Protein AF-A0AAW2P5M9-F1 (afdb_monomer_lite)

pLDDT: mean 70.26, std 23.58, range [23.11, 97.31]

Radius of gyration: 18.47 Å; chains: 1; bounding box: 47×45×47 Å

Secondary structure (DSSP, 8-state):
--------PPPPTT-----------GGG-EETTEE----------HHHHHHHHHHHHHTTT--TTS---HHHHHHHHHHHTT---EE--TTTHHHHS-SSSS--HHHHHHHHHHHT-SEEE---SSSSS---HHHHHHHHHHHH-SEE---TTTT--S-EE-TTPPP-EEE--SS--GGGHHHHHHHH-PPP-----S--

Organism: Sesamum radiatum (NCBI:txid300843)

InterPro domains:
  IPR000685 Ribulose bisphosphate carboxylase, large subunit, C-terminal [PF00016] (76-189)
  IPR033966 RuBisCO [PTHR42704] (74-189)
  IPR036376 Ribulose bisphosphate carboxylase, large subunit, C-terminal domain superfamily [G3DSA:3.20.20.110] (69-193)
  IPR036376 Ribulose bisphosphate carboxylase, large subunit, C-terminal domain superfamily [SSF51649] (74-189)

Structure (mmCIF, N/CA/C/O backbone):
data_AF-A0AAW2P5M9-F1
#
_entry.id   AF-A0AAW2P5M9-F1
#
loop_
_atom_site.group_PDB
_atom_site.id
_atom_site.type_symbol
_atom_site.label_atom_id
_atom_site.label_alt_id
_atom_site.label_comp_id
_atom_site.label_asym_id
_atom_site.label_entity_id
_atom_site.label_seq_id
_atom_site.pdbx_PDB_ins_code
_atom_site.Cartn_x
_atom_site.Cartn_y
_atom_site.Cartn_z
_atom_site.occupancy
_atom_site.B_iso_or_equiv
_atom_site.auth_seq_id
_atom_site.auth_comp_id
_atom_site.auth_asym_id
_atom_site.auth_atom_id
_atom_site.pdbx_PDB_model_num
ATOM 1 N N . MET A 1 1 ? -18.407 17.739 14.870 1.00 23.11 1 MET A N 1
ATOM 2 C CA . MET A 1 1 ? -17.955 16.748 15.862 1.00 23.11 1 MET A CA 1
ATOM 3 C C . MET A 1 1 ? -16.567 16.329 15.442 1.00 23.11 1 MET A C 1
ATOM 5 O O . MET A 1 1 ? -16.408 15.763 14.368 1.00 23.11 1 MET A O 1
ATOM 9 N N . ASP A 1 2 ? -15.591 16.779 16.218 1.00 26.80 2 ASP A N 1
ATOM 10 C CA . ASP A 1 2 ? -14.166 16.735 15.919 1.00 26.80 2 ASP A CA 1
ATOM 11 C C . ASP A 1 2 ? -13.644 15.298 15.926 1.00 26.80 2 ASP A C 1
ATOM 13 O O . ASP A 1 2 ? -13.819 14.576 16.905 1.00 26.80 2 ASP A O 1
ATOM 17 N N . LEU A 1 3 ? -13.004 14.877 14.833 1.00 27.42 3 LEU A N 1
ATOM 18 C CA . LEU A 1 3 ? -12.177 13.673 14.823 1.00 27.42 3 LEU A CA 1
ATOM 19 C C . LEU A 1 3 ? -10.799 14.067 15.377 1.00 27.42 3 LEU A C 1
ATOM 21 O O . LEU A 1 3 ? -10.086 14.822 14.709 1.00 27.42 3 LEU A O 1
ATOM 25 N N . PRO A 1 4 ? -10.403 13.622 16.582 1.00 30.78 4 PRO A N 1
ATOM 26 C CA . PRO A 1 4 ? -9.099 13.969 17.124 1.00 30.78 4 PRO A CA 1
ATOM 27 C C . PRO A 1 4 ? -7.995 13.238 16.347 1.00 30.78 4 PRO A C 1
ATOM 29 O O . PRO A 1 4 ? -8.002 12.019 16.227 1.00 30.78 4 PRO A O 1
ATOM 32 N N . ALA A 1 5 ? -7.014 13.986 15.839 1.00 32.66 5 ALA A N 1
ATOM 33 C CA . ALA A 1 5 ? -5.748 13.465 15.326 1.00 32.66 5 ALA A CA 1
ATOM 34 C C . ALA A 1 5 ? -4.596 13.921 16.247 1.00 32.66 5 ALA A C 1
ATOM 36 O O . ALA A 1 5 ? -3.912 14.901 15.974 1.00 32.66 5 ALA A O 1
ATOM 37 N N . LEU A 1 6 ? -4.405 13.254 17.386 1.00 39.25 6 LEU A N 1
ATOM 38 C CA . LEU A 1 6 ? -3.292 13.479 18.303 1.00 39.25 6 LEU A CA 1
ATOM 39 C C . LEU A 1 6 ? -1.931 13.057 17.724 1.00 39.25 6 LEU A C 1
ATOM 41 O O . LEU A 1 6 ? -1.724 12.016 17.098 1.00 39.25 6 LEU A O 1
ATOM 45 N N . ILE A 1 7 ? -0.994 13.940 18.016 1.00 38.25 7 ILE A N 1
ATOM 46 C CA . ILE A 1 7 ? 0.358 14.077 17.523 1.00 38.25 7 ILE A CA 1
ATOM 47 C C . ILE A 1 7 ? 1.327 13.494 18.557 1.00 38.25 7 ILE A C 1
ATOM 49 O O . ILE A 1 7 ? 1.271 13.858 19.727 1.00 38.25 7 ILE A O 1
ATOM 53 N N . VAL A 1 8 ? 2.263 12.636 18.140 1.00 30.77 8 VAL A N 1
ATOM 54 C CA . VAL A 1 8 ? 3.302 12.109 19.041 1.00 30.77 8 VAL A CA 1
ATOM 55 C C . VAL A 1 8 ? 4.641 12.781 18.738 1.00 30.77 8 VAL A C 1
ATOM 57 O O . VAL A 1 8 ? 5.288 12.464 17.742 1.00 30.77 8 VAL A O 1
ATOM 60 N N . THR A 1 9 ? 5.070 13.697 19.609 1.00 27.89 9 THR A N 1
ATOM 61 C CA . THR A 1 9 ? 6.422 14.287 19.585 1.00 27.89 9 THR A CA 1
ATOM 62 C C . THR A 1 9 ? 7.393 13.457 20.439 1.00 27.89 9 THR A C 1
ATOM 64 O O . THR A 1 9 ? 6.977 12.726 21.338 1.00 27.89 9 THR A O 1
ATOM 67 N N . LYS A 1 10 ? 8.696 13.510 20.134 1.00 30.25 10 LYS A N 1
ATOM 68 C CA . LYS A 1 10 ? 9.760 12.868 20.923 1.00 30.25 10 LYS A CA 1
ATOM 69 C C . LYS A 1 10 ? 10.477 13.938 21.754 1.00 30.25 10 LYS A C 1
ATOM 71 O O . LYS A 1 10 ? 10.927 14.929 21.191 1.00 30.25 10 LYS A O 1
ATOM 76 N N . GLY A 1 11 ? 10.605 13.706 23.060 1.00 26.16 11 GLY A N 1
ATOM 77 C CA . GLY A 1 11 ? 11.671 14.293 23.875 1.00 26.16 11 GLY A CA 1
ATOM 78 C C . GLY A 1 11 ? 12.969 13.513 23.654 1.00 26.16 11 GLY A C 1
ATOM 79 O O . GLY A 1 11 ? 12.935 12.288 23.517 1.00 26.16 11 GLY A O 1
ATOM 80 N N . ASP A 1 12 ? 14.088 14.225 23.546 1.00 24.95 12 ASP A N 1
ATOM 81 C CA . ASP A 1 12 ? 15.406 13.682 23.215 1.00 24.95 12 ASP A CA 1
ATOM 82 C C . ASP A 1 12 ? 15.804 12.443 24.029 1.00 24.95 12 ASP A C 1
ATOM 84 O O . ASP A 1 12 ? 15.488 12.285 25.209 1.00 24.95 12 ASP A O 1
ATOM 88 N N . ALA A 1 13 ? 16.535 11.549 23.362 1.00 33.66 13 ALA A N 1
ATOM 89 C CA . ALA A 1 13 ? 17.014 10.280 23.896 1.00 33.66 13 ALA A CA 1
ATOM 90 C C . ALA A 1 13 ? 18.185 10.467 24.878 1.00 33.66 13 ALA A C 1
ATOM 92 O O . ALA A 1 13 ? 19.281 9.985 24.618 1.00 33.66 13 ALA A O 1
ATOM 93 N N . THR A 1 14 ? 17.963 11.160 25.995 1.00 28.77 14 THR A N 1
ATOM 94 C CA . THR A 1 14 ? 18.915 11.220 27.122 1.00 28.77 14 THR A CA 1
ATOM 95 C C . THR A 1 14 ? 18.267 11.368 28.500 1.00 28.77 14 THR A C 1
ATOM 97 O O . THR A 1 14 ? 18.995 11.417 29.488 1.00 28.77 14 THR A O 1
ATOM 100 N N . THR A 1 15 ? 16.937 11.380 28.639 1.00 26.94 15 THR A N 1
ATOM 101 C CA . THR A 1 15 ? 16.310 11.468 29.970 1.00 26.94 15 THR A CA 1
ATOM 102 C C . THR A 1 15 ? 15.269 10.377 30.194 1.00 26.94 15 THR A C 1
ATOM 104 O O . THR A 1 15 ? 14.356 10.157 29.404 1.00 26.94 15 THR A O 1
ATOM 107 N N . SER A 1 16 ? 15.436 9.661 31.302 1.00 29.66 16 SER A N 1
ATOM 108 C CA . SER A 1 16 ? 14.492 8.708 31.877 1.00 29.66 16 SER A CA 1
ATOM 109 C C . SER A 1 16 ? 13.258 9.443 32.418 1.00 29.66 16 SER A C 1
ATOM 111 O O . SER A 1 16 ? 13.109 9.585 33.630 1.00 29.66 16 SER A O 1
ATOM 113 N N . SER A 1 17 ? 12.404 9.960 31.533 1.00 26.36 17 SER A N 1
ATOM 114 C CA . SER A 1 17 ? 11.179 10.668 31.918 1.00 26.36 17 SER A CA 1
ATOM 115 C C . SER A 1 17 ? 9.955 10.081 31.203 1.00 26.36 17 SER A C 1
ATOM 117 O O . SER A 1 17 ? 10.017 9.860 29.989 1.00 26.36 17 SER A O 1
ATOM 119 N N . PRO A 1 18 ? 8.853 9.803 31.925 1.00 33.62 18 PRO A N 1
ATOM 120 C CA . PRO A 1 18 ? 7.626 9.285 31.337 1.00 33.62 18 PRO A CA 1
ATOM 121 C C . PRO A 1 18 ? 6.973 10.356 30.454 1.00 33.62 18 PRO A C 1
ATOM 123 O O . PRO A 1 18 ? 7.008 11.537 30.784 1.00 33.62 18 PRO A O 1
ATOM 126 N N . PHE A 1 19 ? 6.419 9.910 29.322 1.00 36.47 19 PHE A N 1
ATOM 127 C CA . PHE A 1 19 ? 5.390 10.562 28.501 1.00 36.47 19 PHE A CA 1
ATOM 128 C C . PHE A 1 19 ? 5.116 12.040 28.832 1.00 36.47 19 PHE A C 1
ATOM 130 O O . PHE A 1 19 ? 4.219 12.361 29.605 1.00 36.47 19 PHE A O 1
ATOM 137 N N . LEU A 1 20 ? 5.872 12.951 28.215 1.00 30.81 20 LEU A N 1
ATOM 138 C CA . LEU A 1 20 ? 5.490 14.360 28.161 1.00 30.81 20 LEU A CA 1
ATOM 139 C C . LEU A 1 20 ? 4.520 14.542 26.990 1.00 30.81 20 LEU A C 1
ATOM 141 O O . LEU A 1 20 ? 4.923 14.727 25.841 1.00 30.81 20 LEU A O 1
ATOM 145 N N . GLU A 1 21 ? 3.230 14.441 27.299 1.00 38.41 21 GLU A N 1
ATOM 146 C CA . GLU A 1 21 ? 2.149 14.958 26.467 1.00 38.41 21 GLU A CA 1
ATOM 147 C C . GLU A 1 21 ? 2.335 16.473 26.330 1.00 38.41 21 GLU A C 1
ATOM 149 O O . GLU A 1 21 ? 2.131 17.239 27.268 1.00 38.41 21 GLU A O 1
ATOM 154 N N . LYS A 1 22 ? 2.760 16.930 25.152 1.00 33.34 22 LYS A N 1
ATOM 155 C CA . LYS A 1 22 ? 2.410 18.280 24.713 1.00 33.34 22 LYS A CA 1
ATOM 156 C C . LYS A 1 22 ? 1.102 18.146 23.951 1.00 33.34 22 LYS A C 1
ATOM 158 O O . LYS A 1 22 ? 1.110 17.653 22.824 1.00 33.34 22 LYS A O 1
ATOM 163 N N . GLU A 1 23 ? 0.003 18.565 24.573 1.00 34.19 23 GLU A N 1
ATOM 164 C CA . GLU A 1 23 ? -1.256 18.817 23.876 1.00 34.19 23 GLU A CA 1
ATOM 165 C C . GLU A 1 23 ? -0.983 19.831 22.762 1.00 34.19 23 GLU A C 1
ATOM 167 O O . GLU A 1 23 ? -0.731 21.011 23.006 1.00 34.19 23 GLU A O 1
ATOM 172 N N . ILE A 1 24 ? -0.967 19.363 21.518 1.00 39.97 24 ILE A N 1
ATOM 173 C CA . ILE A 1 24 ? -1.075 20.255 2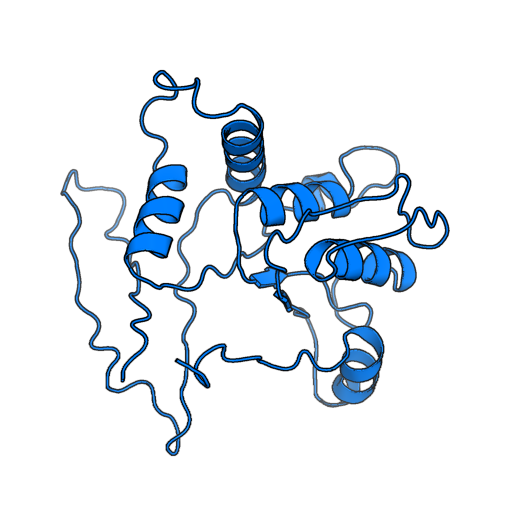0.371 1.00 39.97 24 ILE A CA 1
ATOM 174 C C . ILE A 1 24 ? -2.567 20.417 20.136 1.00 39.97 24 ILE A C 1
ATOM 176 O O . ILE A 1 24 ? -3.265 19.441 19.863 1.00 39.97 24 ILE A O 1
ATOM 180 N N . ASN A 1 25 ? -3.056 21.644 20.299 1.00 36.47 25 ASN A N 1
ATOM 181 C CA . ASN A 1 25 ? -4.459 21.956 20.103 1.00 36.47 25 ASN A CA 1
ATOM 182 C C . ASN A 1 25 ? -4.797 21.853 18.604 1.00 36.47 25 ASN A C 1
ATOM 184 O O . ASN A 1 25 ? -4.440 22.709 17.802 1.00 36.47 25 ASN A O 1
ATOM 188 N N . ILE A 1 26 ? -5.442 20.750 18.231 1.00 45.25 26 ILE A N 1
ATOM 189 C CA . ILE A 1 26 ? -5.786 20.363 16.851 1.00 45.25 26 ILE A CA 1
ATOM 190 C C . ILE A 1 26 ? -7.006 21.120 16.305 1.00 45.25 26 ILE A C 1
ATOM 192 O O . ILE A 1 26 ? -7.288 21.036 15.110 1.00 45.25 26 ILE A O 1
ATOM 196 N N . SER A 1 27 ? -7.715 21.872 17.157 1.00 38.84 27 SER A N 1
ATOM 197 C CA . SER A 1 27 ? -8.923 22.626 16.783 1.00 38.84 27 SER A CA 1
ATOM 198 C C . SER A 1 27 ? -8.672 23.745 15.757 1.00 38.84 27 SER A C 1
ATOM 200 O O . SER A 1 27 ? -9.621 24.281 15.191 1.00 38.84 27 SER A O 1
ATOM 202 N N . GLU A 1 28 ? -7.409 24.046 15.443 1.00 45.19 28 GLU A N 1
ATOM 203 C CA . GLU A 1 28 ? -7.002 25.096 14.500 1.00 45.19 28 GLU A CA 1
ATOM 204 C C . GLU A 1 28 ? -6.429 24.565 13.172 1.00 45.19 28 GLU A C 1
ATOM 206 O O . GLU A 1 28 ? -5.942 25.341 12.351 1.00 45.19 28 GLU A O 1
ATOM 211 N N . MET A 1 29 ? -6.488 23.255 12.897 1.00 50.72 29 MET A N 1
ATOM 212 C CA . MET A 1 29 ? -5.960 22.691 11.643 1.00 50.72 29 MET A CA 1
ATOM 213 C C . MET A 1 29 ? -6.939 22.812 10.465 1.00 50.72 29 MET A C 1
ATOM 215 O O . MET A 1 29 ? -7.236 21.839 9.772 1.00 50.72 29 MET A O 1
ATOM 219 N N . TYR A 1 30 ? -7.419 24.027 10.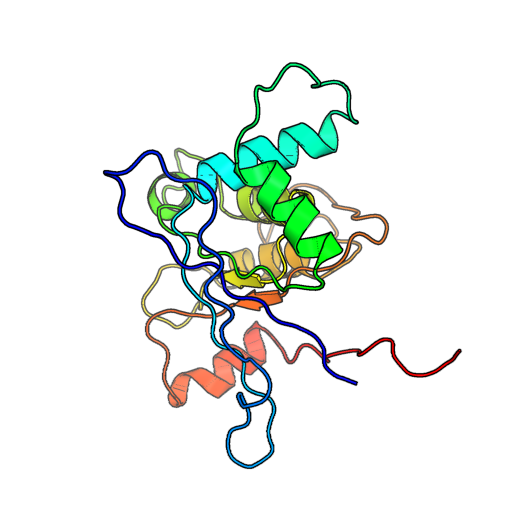213 1.00 52.03 30 TYR A N 1
ATOM 220 C CA . TYR A 1 30 ? -8.188 24.373 9.022 1.00 52.03 30 TYR A CA 1
ATOM 221 C C . TYR A 1 30 ? -7.399 25.370 8.173 1.00 52.03 30 TYR A C 1
ATOM 223 O O . TYR A 1 30 ? -6.969 26.411 8.663 1.00 52.03 30 TYR A O 1
ATOM 231 N N . LEU A 1 31 ? -7.235 25.074 6.884 1.00 52.28 31 LEU A N 1
ATOM 232 C CA . LEU A 1 31 ? -6.725 26.026 5.896 1.00 52.28 31 LEU A CA 1
ATOM 233 C C . LEU A 1 31 ? -7.897 26.403 4.990 1.00 52.28 31 LEU A C 1
ATOM 235 O O . LEU A 1 31 ? -8.481 25.527 4.354 1.00 52.28 31 LEU A O 1
ATOM 239 N N . ASP A 1 32 ? -8.282 27.678 4.965 1.00 67.31 32 ASP A N 1
ATOM 240 C CA . ASP A 1 32 ? -9.433 28.178 4.196 1.00 67.31 32 ASP A CA 1
ATOM 241 C C . ASP A 1 32 ? -10.723 27.361 4.416 1.00 67.31 32 ASP A C 1
ATOM 243 O O . ASP A 1 32 ? -11.404 26.961 3.472 1.00 67.31 32 ASP A O 1
ATOM 247 N N . SER A 1 33 ? -11.064 27.085 5.682 1.00 70.69 33 SER A N 1
ATOM 248 C CA . SER A 1 33 ? -12.229 26.269 6.085 1.00 70.69 33 SER A CA 1
ATOM 249 C C . SER A 1 33 ? -12.192 24.802 5.632 1.00 70.69 33 SER A C 1
ATOM 251 O O . SER A 1 33 ? -13.190 24.094 5.759 1.00 70.69 33 SER A O 1
ATOM 253 N N . LYS A 1 34 ? -11.051 24.311 5.129 1.00 61.16 34 LYS A N 1
ATOM 254 C CA . LYS A 1 34 ? -10.859 22.901 4.771 1.00 61.16 34 LYS A CA 1
ATOM 255 C C . LYS A 1 34 ? -10.077 22.172 5.860 1.00 61.16 34 LYS A C 1
ATOM 257 O O . LYS A 1 34 ? -9.061 22.705 6.316 1.00 61.16 34 LYS A O 1
ATOM 262 N N . PRO A 1 35 ? -10.501 20.956 6.247 1.00 66.50 35 PRO A N 1
ATOM 263 C CA . PRO A 1 35 ? -9.769 20.168 7.225 1.00 66.50 35 PRO A CA 1
ATOM 264 C C . PRO A 1 35 ? -8.368 19.861 6.694 1.00 66.50 35 PRO A C 1
ATOM 266 O O . PRO A 1 35 ? -8.203 19.412 5.558 1.00 66.50 35 PRO A O 1
ATOM 269 N N . CYS A 1 36 ? -7.356 20.115 7.516 1.00 58.91 36 CYS A N 1
ATOM 270 C CA . CYS A 1 36 ? -5.963 19.818 7.221 1.00 58.91 36 CYS A CA 1
ATOM 271 C C . CYS A 1 36 ? -5.423 18.803 8.224 1.00 58.91 36 CYS A C 1
ATOM 273 O O . CYS A 1 36 ? -5.782 18.804 9.396 1.00 58.91 36 CYS A O 1
ATOM 275 N N . VAL A 1 37 ? -4.520 17.942 7.760 1.00 64.75 37 VAL A N 1
ATOM 276 C CA . VAL A 1 37 ? -3.864 16.932 8.594 1.00 64.75 37 VAL A CA 1
ATOM 277 C C . VAL A 1 37 ? -2.360 17.043 8.387 1.00 64.75 37 VAL A C 1
ATOM 279 O O . VAL A 1 37 ? -1.887 17.094 7.252 1.00 64.75 37 VAL A O 1
ATOM 282 N N . LEU A 1 38 ? -1.601 17.065 9.482 1.00 61.84 38 LEU A N 1
ATOM 283 C CA . LEU A 1 38 ? -0.141 17.009 9.468 1.00 61.84 38 LEU A CA 1
ATOM 284 C C . LEU A 1 38 ? 0.302 15.643 9.989 1.00 61.84 38 LEU A C 1
ATOM 286 O O . LEU A 1 38 ? 0.040 15.290 11.137 1.00 61.84 38 LEU A O 1
ATOM 290 N N . TYR A 1 39 ? 1.023 14.887 9.162 1.00 60.66 39 TYR A N 1
ATOM 291 C CA . TYR A 1 39 ? 1.664 13.655 9.616 1.00 60.66 39 TYR A CA 1
ATOM 292 C C . TYR A 1 39 ? 2.925 13.992 10.408 1.00 60.66 39 TYR A C 1
ATOM 294 O O . TYR A 1 39 ? 3.936 14.402 9.838 1.00 60.66 39 TYR A O 1
ATOM 302 N N . VAL A 1 40 ? 2.878 13.799 11.724 1.00 54.88 40 VAL A N 1
ATOM 303 C CA . VAL A 1 40 ? 4.050 13.988 12.583 1.00 54.88 40 VAL A CA 1
ATOM 304 C C . VAL A 1 40 ? 4.880 12.711 12.612 1.00 54.88 40 VAL A C 1
ATOM 306 O O . VAL A 1 40 ? 4.391 11.619 12.902 1.00 54.88 40 VAL A O 1
ATOM 309 N N . TRP A 1 41 ? 6.154 12.844 12.249 1.00 49.75 41 TRP A N 1
ATOM 310 C CA . TRP A 1 41 ? 7.037 11.710 12.024 1.00 49.75 41 TRP A CA 1
ATOM 311 C C . TRP A 1 41 ? 7.593 11.158 13.339 1.00 49.75 41 TRP A C 1
ATOM 313 O O . TRP A 1 41 ? 8.385 11.812 14.016 1.00 49.75 41 TRP A O 1
ATOM 323 N N . LYS A 1 42 ? 7.233 9.913 13.669 1.00 51.59 42 LYS A N 1
ATOM 324 C CA . LYS A 1 42 ? 7.893 9.123 14.716 1.00 51.59 42 LYS A CA 1
ATOM 325 C C . LYS A 1 42 ? 8.710 8.011 14.061 1.00 51.59 42 LYS A C 1
ATOM 327 O O . LYS A 1 42 ? 8.157 7.147 13.382 1.00 51.59 42 LYS A O 1
ATOM 332 N N . ILE A 1 43 ? 10.030 8.033 14.254 1.00 47.50 43 ILE A N 1
ATOM 333 C CA . ILE A 1 43 ? 10.926 6.978 13.764 1.00 47.50 43 ILE A CA 1
ATOM 334 C C . ILE A 1 43 ? 10.687 5.725 14.608 1.00 47.50 43 ILE A C 1
ATOM 336 O O . ILE A 1 43 ? 11.151 5.621 15.740 1.00 47.50 43 ILE A O 1
ATOM 340 N N . CYS A 1 44 ? 9.949 4.777 14.048 1.00 49.69 44 CYS A N 1
ATOM 341 C CA . CYS A 1 44 ? 10.012 3.376 14.434 1.00 49.69 44 CYS A CA 1
ATOM 342 C C . CYS A 1 44 ? 10.685 2.638 13.273 1.00 49.69 44 CYS A C 1
ATOM 344 O O . CYS A 1 44 ? 10.499 3.041 12.122 1.00 49.69 44 CYS A O 1
ATOM 346 N N . GLU A 1 45 ? 11.471 1.594 13.538 1.00 53.75 45 GLU A N 1
ATOM 347 C CA . GLU A 1 45 ? 12.001 0.733 12.477 1.00 53.75 45 GLU A CA 1
ATOM 348 C C . GLU A 1 45 ? 10.834 0.068 11.741 1.00 53.75 45 GLU A C 1
ATOM 350 O O . GLU A 1 45 ? 10.350 -0.996 12.128 1.00 53.75 45 GLU A O 1
ATOM 355 N N . SER A 1 46 ? 10.326 0.732 10.702 1.00 55.62 46 SER A N 1
ATOM 356 C CA . SER A 1 46 ? 9.016 0.435 10.123 1.00 55.62 46 SER A CA 1
ATOM 357 C C . SER A 1 46 ? 8.941 -0.980 9.560 1.00 55.62 46 SER A C 1
ATOM 359 O O . SER A 1 46 ? 7.882 -1.594 9.580 1.00 55.62 46 SER A O 1
ATOM 361 N N . LEU A 1 47 ? 10.069 -1.549 9.145 1.00 56.12 47 LEU A N 1
ATOM 362 C CA . LEU A 1 47 ? 10.146 -2.893 8.585 1.00 56.12 47 LEU A CA 1
ATOM 363 C C . LEU A 1 47 ? 10.116 -3.999 9.649 1.00 56.12 47 LEU A C 1
ATOM 365 O O . LEU A 1 47 ? 9.361 -4.964 9.518 1.00 56.12 47 LEU A O 1
ATOM 369 N N . LEU A 1 48 ? 10.884 -3.832 10.731 1.00 57.94 48 LEU A N 1
ATOM 370 C CA . LEU A 1 48 ? 10.854 -4.744 11.874 1.00 57.94 48 LEU A CA 1
ATOM 371 C C . LEU A 1 48 ? 9.487 -4.691 12.563 1.00 57.94 48 LEU A C 1
ATOM 373 O O . LEU A 1 48 ? 8.933 -5.722 12.942 1.00 57.94 48 LEU A O 1
ATOM 377 N N . LEU A 1 49 ? 8.919 -3.489 12.640 1.00 59.97 49 LEU A N 1
ATOM 378 C CA . LEU A 1 49 ? 7.582 -3.233 13.137 1.00 59.97 49 LEU A CA 1
ATOM 379 C C . LEU A 1 49 ? 6.520 -4.029 12.365 1.00 59.97 49 LEU A C 1
ATOM 381 O O . LEU A 1 49 ? 5.796 -4.831 12.951 1.00 59.97 49 LEU A O 1
ATOM 385 N N . ILE A 1 50 ? 6.462 -3.858 11.043 1.00 61.62 50 ILE A N 1
ATOM 386 C CA . ILE A 1 50 ? 5.488 -4.531 10.171 1.00 61.62 50 ILE A CA 1
ATOM 387 C C . ILE A 1 50 ? 5.542 -6.060 10.341 1.00 61.62 50 ILE A C 1
ATOM 389 O O . ILE A 1 50 ? 4.505 -6.723 10.449 1.00 61.62 50 ILE A O 1
ATOM 393 N N . LEU A 1 51 ? 6.745 -6.636 10.411 1.00 59.84 51 LEU A N 1
ATOM 394 C CA . LEU A 1 51 ? 6.932 -8.084 10.533 1.00 59.84 51 LEU A CA 1
ATOM 395 C C . LEU A 1 51 ? 6.584 -8.621 11.927 1.00 59.84 51 LEU A C 1
ATOM 397 O O . LEU A 1 51 ? 5.945 -9.668 12.045 1.00 59.84 51 LEU A O 1
ATOM 401 N N . LYS A 1 52 ? 6.956 -7.909 12.994 1.00 58.81 52 LYS A N 1
ATOM 402 C CA . LYS A 1 52 ? 6.627 -8.328 14.363 1.00 58.81 52 LYS A CA 1
ATOM 403 C C . LYS A 1 52 ? 5.127 -8.239 14.641 1.00 58.81 52 LYS A C 1
ATOM 405 O O . LYS A 1 52 ? 4.558 -9.159 15.227 1.00 58.81 52 LYS A O 1
ATOM 410 N N . LEU A 1 53 ? 4.476 -7.177 14.170 1.00 58.97 53 LEU A N 1
ATOM 411 C CA . LEU A 1 53 ? 3.045 -6.950 14.373 1.00 58.97 53 LEU A CA 1
ATOM 412 C C . LEU A 1 53 ? 2.165 -7.916 13.586 1.00 58.97 53 LEU A C 1
ATOM 414 O O . LEU A 1 53 ? 1.198 -8.449 14.130 1.00 58.97 53 LEU A O 1
ATOM 418 N N . SER A 1 54 ? 2.507 -8.171 12.320 1.00 57.22 54 SER A N 1
ATOM 419 C CA . SER A 1 54 ? 1.791 -9.162 11.510 1.00 57.22 54 SER A CA 1
ATOM 420 C C . SER A 1 54 ? 1.870 -10.550 12.142 1.00 57.22 54 SER A C 1
ATOM 422 O O . SER A 1 54 ? 0.846 -11.218 12.277 1.00 57.22 54 SER A O 1
ATOM 424 N N . LYS A 1 55 ? 3.050 -10.950 12.634 1.00 56.47 55 LYS A N 1
ATOM 425 C CA . LYS A 1 55 ? 3.224 -12.206 13.372 1.00 56.47 55 LYS A CA 1
ATOM 426 C C . LYS A 1 55 ? 2.401 -12.239 14.664 1.00 56.47 55 LYS A C 1
ATOM 428 O O . LYS A 1 55 ? 1.743 -13.240 14.927 1.00 56.47 55 LYS A O 1
ATOM 433 N N . ALA A 1 56 ? 2.397 -11.163 15.452 1.00 55.09 56 ALA A N 1
ATOM 434 C CA . ALA A 1 56 ? 1.631 -11.097 16.699 1.00 55.09 56 ALA A CA 1
ATOM 435 C C . ALA A 1 56 ? 0.116 -11.239 16.468 1.00 55.09 56 ALA A C 1
ATOM 437 O O . ALA A 1 56 ? -0.550 -11.960 17.211 1.00 55.09 56 ALA A O 1
ATOM 438 N N . ARG A 1 57 ? -0.421 -10.608 15.414 1.00 60.97 57 ARG A N 1
ATOM 439 C CA . ARG A 1 57 ? -1.851 -10.681 15.079 1.00 60.97 57 ARG A CA 1
ATOM 440 C C . ARG A 1 57 ? -2.259 -12.048 14.524 1.00 60.97 57 ARG A C 1
ATOM 442 O O . ARG A 1 57 ? -3.308 -12.556 14.903 1.00 60.97 57 ARG A O 1
ATOM 449 N N . LEU A 1 58 ? -1.427 -12.662 13.678 1.00 58.06 58 LEU A N 1
ATOM 450 C CA . LEU A 1 58 ? -1.677 -1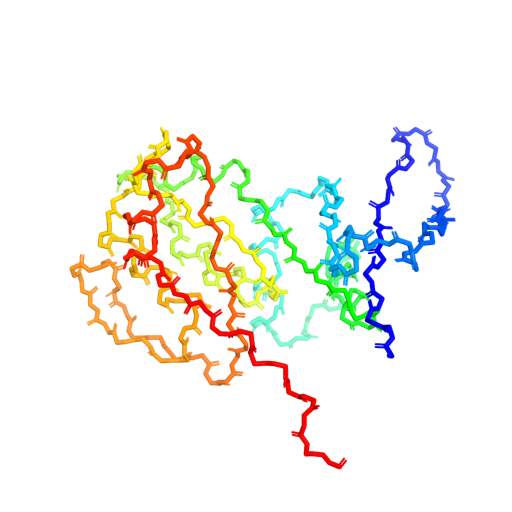4.003 13.127 1.00 58.06 58 LEU A CA 1
ATOM 451 C C . LEU A 1 58 ? -1.651 -15.101 14.200 1.00 58.06 58 LEU A C 1
ATOM 453 O O . LEU A 1 58 ? -2.381 -16.080 14.098 1.00 58.06 58 LEU A O 1
ATOM 457 N N . MET A 1 59 ? -0.831 -14.936 15.240 1.00 53.59 59 MET A N 1
ATOM 458 C CA . MET A 1 59 ? -0.646 -15.937 16.296 1.00 53.59 59 MET A CA 1
ATOM 459 C C . MET A 1 59 ? -1.714 -15.893 17.401 1.00 53.59 59 MET A C 1
ATOM 461 O O . MET A 1 59 ? -1.562 -16.599 18.397 1.00 53.59 59 MET A O 1
ATOM 465 N N . GLY A 1 60 ? -2.772 -15.084 17.249 1.00 46.53 60 GLY A N 1
ATOM 466 C CA . GLY A 1 60 ? -3.951 -15.115 18.119 1.00 46.53 60 GLY A CA 1
ATOM 467 C C . GLY A 1 60 ? -3.610 -15.071 19.611 1.00 46.53 60 GLY A C 1
ATOM 468 O O . GLY A 1 60 ? -3.741 -16.066 20.318 1.00 46.53 60 GLY A O 1
ATOM 469 N N . SER A 1 61 ? -3.154 -13.916 20.100 1.00 44.84 61 SER A N 1
ATOM 470 C CA . SER A 1 61 ? -3.169 -13.564 21.534 1.00 44.84 61 SER A CA 1
ATOM 471 C C . SER A 1 61 ? -2.350 -14.441 22.503 1.00 44.84 61 SER A C 1
ATOM 473 O O . SER A 1 61 ? -2.420 -14.226 23.714 1.00 44.84 61 SER A O 1
ATOM 475 N N . LYS A 1 62 ? -1.530 -15.393 22.034 1.00 40.72 62 LYS A N 1
ATOM 476 C CA . LYS A 1 62 ? -0.756 -16.301 22.910 1.00 40.72 62 LYS A CA 1
ATOM 477 C C . LYS A 1 62 ? 0.695 -15.876 23.174 1.00 40.72 62 LYS A C 1
ATOM 479 O O . LYS A 1 62 ? 1.531 -16.703 23.516 1.00 40.72 62 LYS A O 1
ATOM 484 N N . LEU A 1 63 ? 0.993 -14.583 23.053 1.00 41.47 63 LEU A N 1
ATOM 485 C CA . LEU A 1 63 ? 2.313 -13.998 23.317 1.00 41.47 63 LEU A CA 1
ATOM 486 C C . LEU A 1 63 ? 2.222 -12.962 24.448 1.00 41.47 63 LEU A C 1
ATOM 488 O O . LEU A 1 63 ? 2.515 -11.790 24.252 1.00 41.47 63 LEU A O 1
ATOM 492 N N . ARG A 1 64 ? 1.830 -13.398 25.655 1.00 39.31 64 ARG A N 1
ATOM 493 C CA . ARG A 1 64 ? 1.986 -12.583 26.882 1.00 39.31 64 ARG A CA 1
ATOM 494 C C . ARG A 1 64 ? 3.452 -12.440 27.324 1.00 39.31 64 ARG A C 1
ATOM 496 O O . ARG A 1 64 ? 3.725 -11.738 28.286 1.00 39.31 64 ARG A O 1
ATOM 503 N N . GLU A 1 65 ? 4.388 -13.076 26.619 1.00 39.72 65 GLU A N 1
ATOM 504 C CA . GLU A 1 65 ? 5.825 -13.047 26.924 1.00 39.72 65 GLU A CA 1
ATOM 505 C C . GLU A 1 65 ? 6.666 -12.235 25.929 1.00 39.72 65 GLU A C 1
ATOM 507 O O . GLU A 1 65 ? 7.881 -12.128 26.103 1.00 39.72 65 GLU A O 1
ATOM 512 N N . ILE A 1 66 ? 6.061 -11.599 24.913 1.00 41.72 66 ILE A N 1
ATOM 513 C CA . ILE A 1 66 ? 6.775 -10.529 24.206 1.00 41.72 66 ILE A CA 1
ATOM 514 C C . ILE A 1 66 ? 6.743 -9.330 25.141 1.00 41.72 66 ILE A C 1
ATOM 516 O O . ILE A 1 66 ? 5.745 -8.616 25.211 1.00 41.72 66 ILE A O 1
ATOM 520 N N . LYS A 1 67 ? 7.828 -9.159 25.903 1.00 35.88 67 LYS A N 1
ATOM 521 C CA . LYS A 1 67 ? 8.104 -7.957 26.691 1.00 35.88 67 LYS A CA 1
ATOM 522 C C . LYS A 1 67 ? 7.766 -6.731 25.846 1.00 35.88 67 LYS A C 1
ATOM 524 O O . LYS A 1 67 ? 8.502 -6.449 24.912 1.00 35.88 67 LYS A O 1
ATOM 529 N N . GLN A 1 68 ? 6.650 -6.075 26.173 1.00 40.97 68 GLN A N 1
ATOM 530 C CA . GLN A 1 68 ? 6.400 -4.641 26.031 1.00 40.97 68 GLN A CA 1
ATOM 531 C C . GLN A 1 68 ? 7.193 -3.977 24.886 1.00 40.97 68 GLN A C 1
ATOM 533 O O . GLN A 1 68 ? 7.980 -3.071 25.128 1.00 40.97 68 GLN A O 1
ATOM 538 N N . GLU A 1 69 ? 7.046 -4.428 23.637 1.00 49.03 69 GLU A N 1
ATOM 539 C CA . GLU A 1 69 ? 7.595 -3.658 22.524 1.00 49.03 69 GLU A CA 1
ATOM 540 C C . GLU A 1 69 ? 6.634 -2.491 22.295 1.00 49.03 69 GLU A C 1
ATOM 542 O O . GLU A 1 69 ? 5.430 -2.696 22.108 1.00 49.03 69 GLU A O 1
ATOM 547 N N . ASP A 1 70 ? 7.160 -1.264 22.353 1.00 57.31 70 ASP A N 1
ATOM 548 C CA . ASP A 1 70 ? 6.439 0.022 22.300 1.00 57.31 70 ASP A CA 1
ATOM 549 C C . ASP A 1 70 ? 5.414 0.131 21.163 1.00 57.31 70 ASP A C 1
ATOM 551 O O . ASP A 1 70 ? 4.531 0.982 21.149 1.00 57.31 70 ASP A O 1
ATOM 555 N N . SER A 1 71 ? 5.518 -0.742 20.178 1.00 55.12 71 SER A N 1
ATOM 556 C CA . SER A 1 71 ? 4.900 -0.597 18.886 1.00 55.12 71 SER A CA 1
ATOM 557 C C . SER A 1 71 ? 3.532 -1.274 18.735 1.00 55.12 71 SER A C 1
ATOM 559 O O . SER A 1 71 ? 2.655 -0.728 18.064 1.00 55.12 71 SER A O 1
ATOM 561 N N . LEU A 1 72 ? 3.289 -2.390 19.437 1.00 56.38 72 LEU A N 1
ATOM 562 C CA . LEU A 1 72 ? 1.938 -2.949 19.616 1.00 56.38 72 LEU A CA 1
ATOM 563 C C . LEU A 1 72 ? 1.068 -2.005 20.449 1.00 56.38 72 LEU A C 1
ATOM 565 O O . LEU A 1 72 ? -0.109 -1.813 20.150 1.00 56.38 72 LEU A O 1
ATOM 569 N N . GLN A 1 73 ? 1.674 -1.388 21.464 1.00 61.06 73 GLN A N 1
ATOM 570 C CA . GLN A 1 73 ? 1.018 -0.393 22.307 1.00 61.06 73 GLN A CA 1
ATOM 571 C C . GLN A 1 73 ? 0.646 0.849 21.504 1.00 61.06 73 GLN A C 1
ATOM 573 O O . GLN A 1 73 ? -0.478 1.316 21.631 1.00 61.06 73 GLN A O 1
ATOM 578 N N . ILE A 1 74 ? 1.531 1.330 20.620 1.00 64.50 74 ILE A N 1
ATOM 579 C CA . ILE A 1 74 ? 1.221 2.451 19.721 1.00 64.50 74 ILE A CA 1
ATOM 580 C C . ILE A 1 74 ? -0.001 2.138 18.852 1.00 64.50 74 ILE A C 1
ATOM 582 O O . ILE A 1 74 ? -0.848 3.006 18.690 1.00 64.50 74 ILE A O 1
ATOM 586 N N . LEU A 1 75 ? -0.135 0.919 18.319 1.00 65.75 75 LEU A N 1
ATOM 587 C CA . LEU A 1 75 ? -1.301 0.552 17.510 1.00 65.75 75 LEU A CA 1
ATOM 588 C C . LEU A 1 75 ? -2.604 0.470 18.304 1.00 65.75 75 LEU A C 1
ATOM 590 O O . LEU A 1 75 ? -3.638 0.898 17.795 1.00 65.75 75 LEU A O 1
ATOM 594 N N . ALA A 1 76 ? -2.567 -0.119 19.500 1.00 66.19 76 ALA A N 1
ATOM 595 C CA . ALA A 1 76 ? -3.737 -0.210 20.371 1.00 66.19 76 ALA A CA 1
ATOM 596 C C . ALA A 1 76 ? -4.171 1.189 20.824 1.00 66.19 76 ALA A C 1
ATOM 598 O O . ALA A 1 76 ? -5.276 1.616 20.510 1.00 66.19 76 ALA A O 1
ATOM 599 N N . TRP A 1 77 ? -3.238 1.952 21.397 1.00 65.56 77 TRP A N 1
ATOM 600 C CA . TRP A 1 77 ? -3.453 3.329 21.830 1.00 65.56 77 TRP A CA 1
ATOM 601 C C . TRP A 1 77 ? -4.007 4.202 20.706 1.00 65.56 77 TRP A C 1
ATOM 603 O O . TRP A 1 77 ? -4.975 4.927 20.888 1.00 65.56 77 TRP A O 1
ATOM 613 N N . ARG A 1 78 ? -3.442 4.100 19.505 1.00 74.69 78 ARG A N 1
ATOM 614 C CA . ARG A 1 78 ? -3.900 4.863 18.347 1.00 74.69 78 ARG A CA 1
ATOM 615 C C . ARG A 1 78 ? -5.355 4.548 17.974 1.00 74.69 78 ARG A C 1
ATOM 617 O O . ARG A 1 78 ? -6.090 5.477 17.652 1.00 74.69 78 ARG A O 1
ATOM 624 N N . ARG A 1 79 ? -5.766 3.275 18.002 1.00 71.69 79 ARG A N 1
ATOM 625 C CA . ARG A 1 79 ? -7.169 2.897 17.752 1.00 71.69 79 ARG A CA 1
ATOM 626 C C . ARG A 1 79 ? -8.087 3.453 18.831 1.00 71.69 79 ARG A C 1
ATOM 628 O O . ARG A 1 79 ? -9.106 4.041 18.491 1.00 71.69 79 ARG A O 1
ATOM 635 N N . ASP A 1 80 ? -7.680 3.332 20.090 1.00 71.19 80 ASP A N 1
ATOM 636 C CA . ASP A 1 80 ? -8.450 3.820 21.238 1.00 71.19 80 ASP A CA 1
ATOM 637 C C . ASP A 1 80 ? -8.594 5.354 21.233 1.00 71.19 80 ASP A C 1
ATOM 639 O O . ASP A 1 80 ? -9.562 5.887 21.764 1.00 71.19 80 ASP A O 1
ATOM 643 N N . ASN A 1 81 ? -7.663 6.063 20.583 1.00 69.50 81 ASN A N 1
ATOM 644 C CA . ASN A 1 81 ? -7.658 7.524 20.451 1.00 69.50 81 ASN A CA 1
ATOM 645 C C . ASN A 1 81 ? -8.138 8.028 19.075 1.00 69.50 81 ASN A C 1
ATOM 647 O O . ASN A 1 81 ? -8.016 9.217 18.791 1.00 69.50 81 ASN A O 1
ATOM 651 N N . GLY A 1 82 ? -8.657 7.154 18.203 1.00 73.56 82 GLY A N 1
ATOM 652 C CA . GLY A 1 82 ? -9.228 7.554 16.908 1.00 73.56 82 GLY A CA 1
ATOM 653 C C . GLY A 1 82 ? -8.228 8.126 15.892 1.00 73.56 82 GLY A C 1
ATOM 654 O O . GLY A 1 82 ? -8.623 8.836 14.971 1.00 73.56 82 GLY A O 1
ATOM 655 N N . LEU A 1 83 ? -6.933 7.831 16.032 1.00 69.12 83 LEU A N 1
ATOM 656 C CA . LEU A 1 83 ? -5.890 8.446 15.201 1.00 69.12 83 LEU A CA 1
ATOM 657 C C . LEU A 1 83 ? -5.698 7.685 13.893 1.00 69.12 83 LEU A C 1
ATOM 659 O O . LEU A 1 83 ? -5.938 6.482 13.838 1.00 69.12 83 LEU A O 1
ATOM 663 N N . LEU A 1 84 ? -5.167 8.339 12.856 1.00 76.56 84 LEU A N 1
ATOM 664 C CA . LEU A 1 84 ? -4.715 7.690 11.616 1.00 76.56 84 LEU A CA 1
ATOM 665 C C . LEU A 1 84 ? -3.220 7.334 11.676 1.00 76.56 84 LEU A C 1
ATOM 667 O O . LEU A 1 84 ? -2.426 8.076 12.252 1.00 76.56 84 LEU A O 1
ATOM 671 N N . LEU A 1 85 ? -2.815 6.207 11.071 1.00 78.75 85 LEU A N 1
ATOM 672 C CA . LEU A 1 85 ? -1.410 5.782 11.005 1.00 78.75 85 LEU A CA 1
ATOM 673 C C . LEU A 1 85 ? -0.915 5.774 9.569 1.00 78.75 85 LEU A C 1
ATOM 675 O O . LEU A 1 85 ? -1.173 4.845 8.799 1.00 78.75 85 LEU A O 1
ATOM 679 N N . HIS A 1 86 ? -0.131 6.795 9.253 1.00 81.75 86 HIS A N 1
ATOM 680 C CA . HIS A 1 86 ? 0.617 6.866 8.011 1.00 81.75 86 HIS A CA 1
ATOM 681 C C . HIS A 1 86 ? 1.982 6.207 8.163 1.00 81.75 86 HIS A C 1
ATOM 683 O O . HIS A 1 86 ? 2.780 6.591 9.019 1.00 81.75 86 HIS A O 1
ATOM 689 N N . ILE A 1 87 ? 2.266 5.219 7.318 1.00 81.06 87 ILE A N 1
ATOM 690 C CA . ILE A 1 87 ? 3.495 4.436 7.380 1.00 81.06 87 ILE A CA 1
ATOM 691 C C . ILE A 1 87 ? 4.394 4.760 6.193 1.00 81.06 87 ILE A C 1
ATOM 693 O O . ILE A 1 87 ? 4.104 4.465 5.030 1.00 81.06 87 ILE A O 1
ATOM 697 N N . HIS A 1 88 ? 5.565 5.300 6.518 1.00 83.56 88 HIS A N 1
ATOM 698 C CA . HIS A 1 88 ? 6.655 5.448 5.571 1.00 83.56 88 HIS A CA 1
ATOM 699 C C . HIS A 1 88 ? 7.465 4.149 5.473 1.00 83.56 88 HIS A C 1
ATOM 701 O O . HIS A 1 88 ? 7.991 3.637 6.465 1.00 83.56 88 HIS A O 1
ATOM 707 N N . ARG A 1 89 ? 7.643 3.633 4.255 1.00 82.94 89 ARG A N 1
ATOM 708 C CA . ARG A 1 89 ? 8.406 2.399 3.998 1.00 82.94 89 ARG A CA 1
ATOM 709 C C . ARG A 1 89 ? 9.923 2.626 3.921 1.00 82.94 89 ARG A C 1
ATOM 711 O O . ARG A 1 89 ? 10.588 2.061 3.065 1.00 82.94 89 ARG A O 1
ATOM 718 N N . ALA A 1 90 ? 10.492 3.499 4.754 1.00 79.12 90 ALA A N 1
ATOM 719 C CA . ALA A 1 90 ? 11.937 3.762 4.714 1.00 79.12 90 ALA A CA 1
ATOM 720 C C . ALA A 1 90 ? 12.741 2.449 4.839 1.00 79.12 90 ALA A C 1
ATOM 722 O O . ALA A 1 90 ? 12.311 1.524 5.519 1.00 79.12 90 ALA A O 1
ATOM 723 N N . MET A 1 91 ? 13.883 2.365 4.150 1.00 82.75 91 MET A N 1
ATOM 724 C CA . MET A 1 91 ? 14.739 1.166 4.058 1.00 82.75 91 MET A CA 1
ATOM 725 C C . MET A 1 91 ? 14.139 -0.055 3.331 1.00 82.75 91 MET A C 1
ATOM 727 O O . MET A 1 91 ? 14.844 -1.049 3.183 1.00 82.75 91 MET A O 1
ATOM 731 N N . HIS A 1 92 ? 12.912 0.002 2.793 1.00 83.44 92 HIS A N 1
ATOM 732 C CA . HIS A 1 92 ? 12.316 -1.150 2.092 1.00 83.44 92 HIS A CA 1
ATOM 733 C C . HIS A 1 92 ? 13.161 -1.677 0.921 1.00 83.44 92 HIS A C 1
ATOM 735 O O . HIS A 1 92 ? 13.371 -2.885 0.808 1.00 83.44 92 HIS A O 1
ATOM 741 N N . ALA A 1 93 ? 13.756 -0.762 0.149 1.00 85.50 93 ALA A N 1
ATOM 742 C CA . ALA A 1 93 ? 14.599 -1.067 -1.005 1.00 85.50 93 ALA A CA 1
ATOM 743 C C . ALA A 1 93 ? 15.877 -1.858 -0.669 1.00 85.50 93 ALA A C 1
ATOM 745 O O . ALA A 1 93 ? 16.514 -2.392 -1.574 1.00 85.50 93 ALA A O 1
ATOM 746 N N . VAL A 1 94 ? 16.261 -1.956 0.610 1.00 87.62 94 VAL A N 1
ATOM 747 C CA . VAL A 1 94 ? 17.360 -2.833 1.048 1.00 87.62 94 VAL A CA 1
ATOM 748 C C . VAL A 1 94 ? 16.980 -4.309 0.879 1.00 87.62 94 VAL A C 1
ATOM 750 O O . VAL A 1 94 ? 17.848 -5.143 0.645 1.00 87.62 94 VAL A O 1
ATOM 753 N N . ILE A 1 95 ? 15.688 -4.631 0.973 1.00 87.56 95 ILE A N 1
ATOM 754 C CA . ILE A 1 95 ? 15.179 -6.007 1.024 1.00 87.56 95 ILE A CA 1
ATOM 755 C C . ILE A 1 95 ? 14.352 -6.358 -0.216 1.00 87.56 95 ILE A C 1
ATOM 757 O O . ILE A 1 95 ? 14.328 -7.522 -0.605 1.00 87.56 95 ILE A O 1
ATOM 761 N N . ASP A 1 96 ? 13.667 -5.397 -0.840 1.00 88.62 96 ASP A N 1
ATOM 762 C CA . ASP A 1 96 ? 12.691 -5.688 -1.900 1.00 88.62 96 ASP A CA 1
ATOM 763 C C . ASP A 1 96 ? 13.108 -5.288 -3.320 1.00 88.62 96 ASP A C 1
ATOM 765 O O . ASP A 1 96 ? 12.360 -5.545 -4.265 1.00 88.62 96 ASP A O 1
ATOM 769 N N . ARG A 1 97 ? 14.301 -4.703 -3.486 1.00 88.81 97 ARG A N 1
ATOM 770 C CA . ARG A 1 97 ? 14.762 -4.195 -4.784 1.00 88.81 97 ARG A CA 1
ATOM 771 C C . ARG A 1 97 ? 15.348 -5.270 -5.697 1.00 88.81 97 ARG A C 1
ATOM 773 O O . ARG A 1 97 ? 15.131 -5.241 -6.904 1.00 88.81 97 ARG A O 1
ATOM 780 N N . GLN A 1 98 ? 16.138 -6.193 -5.152 1.00 90.06 98 GLN A N 1
ATOM 781 C CA . GLN A 1 98 ? 16.842 -7.188 -5.962 1.00 90.06 98 GLN A CA 1
ATOM 782 C C . GLN A 1 98 ? 15.914 -8.359 -6.312 1.00 90.06 98 GLN A C 1
ATOM 784 O O . GLN A 1 98 ? 15.321 -8.986 -5.438 1.00 90.06 98 GLN A O 1
ATOM 789 N N . LYS A 1 99 ? 15.795 -8.689 -7.605 1.00 88.88 99 LYS A N 1
ATOM 790 C CA . LYS A 1 99 ? 14.902 -9.770 -8.073 1.00 88.88 99 LYS A CA 1
ATOM 791 C C . LYS A 1 99 ? 15.383 -11.172 -7.675 1.00 88.88 99 LYS A C 1
ATOM 793 O O . LYS A 1 99 ? 14.577 -12.092 -7.607 1.00 88.88 99 LYS A O 1
ATOM 798 N N . ASN A 1 100 ? 16.684 -11.343 -7.449 1.00 92.69 100 ASN A N 1
ATOM 799 C CA . ASN A 1 100 ? 17.322 -12.631 -7.162 1.00 92.69 100 ASN A CA 1
ATOM 800 C C . ASN A 1 100 ? 17.481 -12.929 -5.661 1.00 92.69 100 ASN A C 1
ATOM 802 O O . ASN A 1 100 ? 17.728 -14.079 -5.304 1.00 92.69 100 ASN A O 1
ATOM 806 N N . HIS A 1 101 ? 17.370 -11.927 -4.787 1.00 92.88 101 HIS A N 1
ATOM 807 C CA . HIS A 1 101 ? 17.542 -12.097 -3.350 1.00 92.88 101 HIS A CA 1
ATOM 808 C C . HIS A 1 101 ? 16.743 -11.052 -2.576 1.00 92.88 101 HIS A C 1
ATOM 810 O O . HIS A 1 101 ? 16.812 -9.865 -2.880 1.00 92.88 101 HIS A O 1
ATOM 816 N N . GLY A 1 102 ? 16.038 -11.501 -1.541 1.00 92.38 102 GLY A N 1
ATOM 817 C CA . GLY A 1 102 ? 15.267 -10.641 -0.654 1.00 92.38 102 GLY A CA 1
ATOM 818 C C . GLY A 1 102 ? 13.796 -11.033 -0.596 1.00 92.38 102 GLY A C 1
ATOM 819 O O . GLY A 1 102 ? 13.430 -12.189 -0.811 1.00 92.38 102 GLY A O 1
ATOM 820 N N . MET A 1 103 ? 12.945 -10.065 -0.276 1.00 92.19 103 MET A N 1
ATOM 821 C CA . MET A 1 103 ? 11.510 -10.267 -0.117 1.00 92.19 103 MET A CA 1
ATOM 822 C C . MET A 1 103 ? 10.757 -9.152 -0.823 1.00 92.19 103 MET A C 1
ATOM 824 O O . MET A 1 103 ? 10.882 -7.987 -0.472 1.00 92.19 103 MET A O 1
ATOM 828 N N . HIS A 1 104 ? 9.935 -9.520 -1.800 1.00 93.75 104 HIS A N 1
ATOM 829 C CA . HIS A 1 104 ? 9.199 -8.548 -2.597 1.00 93.75 104 HIS A CA 1
ATOM 830 C C . HIS A 1 104 ? 8.226 -7.707 -1.751 1.00 93.75 104 HIS A C 1
ATOM 832 O O . HIS A 1 104 ? 7.527 -8.246 -0.887 1.00 93.75 104 HIS A O 1
ATOM 838 N N . PHE A 1 105 ? 8.084 -6.418 -2.086 1.00 93.19 105 PHE A N 1
ATOM 839 C CA . PHE A 1 105 ? 7.276 -5.439 -1.346 1.00 93.19 105 PHE A CA 1
ATOM 840 C C . PHE A 1 105 ? 5.843 -5.903 -1.052 1.00 93.19 105 PHE A C 1
ATOM 842 O O . PHE A 1 105 ? 5.322 -5.656 0.028 1.00 93.19 105 PHE A O 1
ATOM 849 N N . ARG A 1 106 ? 5.215 -6.647 -1.973 1.00 94.62 106 ARG A N 1
ATOM 850 C CA . ARG A 1 106 ? 3.881 -7.258 -1.783 1.00 94.62 106 ARG A CA 1
ATOM 851 C C . ARG A 1 106 ? 3.726 -8.010 -0.452 1.00 94.62 106 ARG A C 1
ATOM 853 O O . ARG A 1 106 ? 2.645 -8.009 0.124 1.00 94.62 106 ARG A O 1
ATOM 860 N N . VAL A 1 107 ? 4.788 -8.655 0.038 1.00 93.38 107 VAL A N 1
ATOM 861 C CA . VAL A 1 107 ? 4.760 -9.386 1.314 1.00 93.38 107 VAL A CA 1
ATOM 862 C C . VAL A 1 107 ? 4.742 -8.403 2.485 1.00 93.38 107 VAL A C 1
ATOM 864 O O . VAL A 1 107 ? 3.951 -8.569 3.410 1.00 93.38 107 VAL A O 1
ATOM 867 N N . LEU A 1 108 ? 5.539 -7.334 2.408 1.00 89.88 108 LEU A N 1
ATOM 868 C CA . LEU A 1 108 ? 5.536 -6.243 3.385 1.00 89.88 108 LEU A CA 1
ATOM 869 C C . LEU A 1 108 ? 4.202 -5.485 3.392 1.00 89.88 108 LEU A C 1
ATOM 871 O O . LEU A 1 108 ? 3.695 -5.165 4.461 1.00 89.88 108 LEU A O 1
ATOM 875 N N . ALA A 1 109 ? 3.601 -5.256 2.224 1.00 91.44 109 ALA A N 1
ATOM 876 C CA . ALA A 1 109 ? 2.287 -4.631 2.084 1.00 91.44 109 ALA A CA 1
ATOM 877 C C . ALA A 1 109 ? 1.193 -5.445 2.800 1.00 91.44 109 ALA A C 1
ATOM 879 O O . ALA A 1 109 ? 0.440 -4.894 3.602 1.00 91.44 109 ALA A O 1
ATOM 880 N N . LYS A 1 110 ? 1.165 -6.772 2.598 1.00 92.69 110 LYS A N 1
ATOM 881 C CA . LYS A 1 110 ? 0.253 -7.676 3.322 1.00 92.69 110 LYS A CA 1
ATOM 882 C C . LYS A 1 110 ? 0.498 -7.651 4.828 1.00 92.69 110 LYS A C 1
ATOM 884 O O . LYS A 1 110 ? -0.445 -7.522 5.604 1.00 92.69 110 LYS A O 1
ATOM 889 N N . ALA A 1 111 ? 1.759 -7.754 5.244 1.00 87.62 111 ALA A N 1
ATOM 890 C CA . ALA A 1 111 ? 2.127 -7.698 6.654 1.00 87.62 111 ALA A CA 1
ATOM 891 C C . ALA A 1 111 ? 1.696 -6.367 7.296 1.00 87.62 111 ALA A C 1
ATOM 893 O O . ALA A 1 111 ? 1.217 -6.351 8.427 1.00 87.62 111 ALA A O 1
ATOM 894 N N . LEU A 1 112 ? 1.787 -5.260 6.559 1.00 86.31 112 LEU A N 1
ATOM 895 C CA . LEU A 1 112 ? 1.366 -3.950 7.031 1.00 86.31 112 LEU A CA 1
ATOM 896 C C . LEU A 1 112 ? -0.152 -3.841 7.168 1.00 86.31 112 LEU A C 1
ATOM 898 O O . LEU A 1 112 ? -0.627 -3.387 8.210 1.00 86.31 112 LEU A O 1
ATOM 902 N N . ARG A 1 113 ? -0.914 -4.305 6.173 1.00 90.50 113 ARG A N 1
ATOM 903 C CA . ARG A 1 113 ? -2.380 -4.352 6.256 1.00 90.50 113 ARG A CA 1
ATOM 904 C C . ARG A 1 113 ? -2.839 -5.203 7.440 1.00 90.50 113 ARG A C 1
ATOM 906 O O . ARG A 1 113 ? -3.661 -4.762 8.237 1.00 90.50 113 ARG A O 1
ATOM 913 N N . LEU A 1 114 ? -2.208 -6.362 7.648 1.00 86.38 114 LEU A N 1
ATOM 914 C CA . LEU A 1 114 ? -2.438 -7.191 8.835 1.00 86.38 114 LEU A CA 1
ATOM 915 C C . LEU A 1 114 ? -2.057 -6.463 10.128 1.00 86.38 114 LEU A C 1
ATOM 917 O O . LEU A 1 114 ? -2.793 -6.533 11.106 1.00 86.38 114 LEU A O 1
ATOM 921 N N . SER A 1 115 ? -0.950 -5.724 10.155 1.00 79.81 115 SER A N 1
ATOM 922 C CA . SER A 1 115 ? -0.559 -4.941 11.334 1.00 79.81 115 SER A CA 1
ATOM 923 C C . SER A 1 115 ? -1.553 -3.812 11.657 1.00 79.81 115 SER A C 1
ATOM 925 O O . SER A 1 115 ? -1.757 -3.474 12.823 1.00 79.81 115 SER A O 1
ATOM 927 N N . GLY A 1 116 ? -2.262 -3.308 10.640 1.00 82.31 116 GLY A N 1
ATOM 928 C CA . GLY A 1 116 ? -3.284 -2.272 10.757 1.00 82.31 116 GLY A CA 1
ATOM 929 C C . GLY A 1 116 ? -2.742 -0.853 10.629 1.00 82.31 116 GLY A C 1
ATOM 930 O O . GLY A 1 116 ? -3.060 0.000 11.456 1.00 82.31 116 GLY A O 1
ATOM 931 N N . GLY A 1 117 ? -1.896 -0.630 9.624 1.00 83.44 117 GLY A N 1
ATOM 932 C CA . GLY A 1 117 ? -1.625 0.713 9.113 1.00 83.44 117 GLY A CA 1
ATOM 933 C C . GLY A 1 117 ? -2.744 1.193 8.194 1.00 83.44 117 GLY A C 1
ATOM 934 O O . GLY A 1 117 ? -3.435 0.366 7.606 1.00 83.44 117 GLY A O 1
ATOM 935 N N . ASP A 1 118 ? -2.883 2.508 8.044 1.00 85.81 118 ASP A N 1
ATOM 936 C CA . ASP A 1 118 ? -3.990 3.098 7.277 1.00 85.81 118 ASP A CA 1
ATOM 937 C C . ASP A 1 118 ? -3.489 3.596 5.950 1.00 85.81 118 ASP A C 1
ATOM 939 O O . ASP A 1 118 ? -4.125 3.360 4.932 1.00 85.81 118 ASP A O 1
ATOM 943 N N . HIS A 1 119 ? -2.318 4.230 5.944 1.00 87.88 119 HIS A N 1
ATOM 944 C CA . HIS A 1 119 ? -1.671 4.683 4.725 1.00 87.88 119 HIS A CA 1
ATOM 945 C C . HIS A 1 119 ? -0.282 4.056 4.607 1.00 87.88 119 HIS A C 1
ATOM 947 O O . HIS A 1 119 ? 0.454 3.960 5.592 1.00 87.88 119 HIS A O 1
ATOM 953 N N . ILE A 1 120 ? 0.111 3.659 3.398 1.00 88.25 120 ILE A N 1
ATOM 954 C CA . ILE A 1 120 ? 1.468 3.179 3.114 1.00 88.25 120 ILE A CA 1
ATOM 955 C C . ILE A 1 120 ? 1.951 3.705 1.771 1.00 88.25 120 ILE A C 1
ATOM 957 O O . ILE A 1 120 ? 1.232 3.681 0.777 1.00 88.25 120 ILE A O 1
ATOM 961 N N . HIS A 1 121 ? 3.206 4.135 1.710 1.00 90.81 121 HIS A N 1
ATOM 962 C CA . HIS A 1 121 ? 3.839 4.475 0.439 1.00 90.81 121 HIS A CA 1
ATOM 963 C C . HIS A 1 121 ? 3.903 3.254 -0.494 1.00 90.81 121 HIS A C 1
ATOM 965 O O . HIS A 1 121 ? 4.510 2.240 -0.157 1.00 90.81 121 HIS A O 1
ATOM 971 N N . SER A 1 122 ? 3.309 3.361 -1.682 1.00 89.44 122 SER A N 1
ATOM 972 C CA . SER A 1 122 ? 3.229 2.289 -2.688 1.00 89.44 122 SER A CA 1
ATOM 973 C C . SER A 1 122 ? 4.194 2.496 -3.859 1.00 89.44 122 SER A C 1
ATOM 975 O O . SER A 1 122 ? 4.520 1.546 -4.564 1.00 89.44 122 SER A O 1
ATOM 977 N N . GLY A 1 123 ? 4.741 3.701 -4.017 1.00 88.50 123 GLY A N 1
ATOM 978 C CA . GLY A 1 123 ? 5.541 4.090 -5.182 1.00 88.50 123 GLY A CA 1
ATOM 979 C C . GLY A 1 123 ? 4.701 4.859 -6.194 1.00 88.50 123 GLY A C 1
ATOM 980 O O . GLY A 1 123 ? 3.502 5.035 -6.000 1.00 88.50 123 GLY A O 1
ATOM 981 N N . THR A 1 124 ? 5.342 5.377 -7.239 1.00 88.06 124 THR A N 1
ATOM 982 C CA . THR A 1 124 ? 4.717 6.323 -8.179 1.00 88.06 124 THR A CA 1
ATOM 983 C C . THR A 1 124 ? 4.631 5.809 -9.607 1.00 88.06 124 THR A C 1
ATOM 985 O O . THR A 1 124 ? 3.876 6.392 -10.374 1.00 88.06 124 THR A O 1
ATOM 988 N N . VAL A 1 125 ? 5.368 4.748 -9.966 1.00 90.50 125 VAL A N 1
ATOM 989 C CA . VAL A 1 125 ? 5.558 4.215 -11.336 1.00 90.50 125 VAL A CA 1
ATOM 990 C C . VAL A 1 125 ? 6.258 5.203 -12.282 1.00 90.50 125 VAL A C 1
ATOM 992 O O . VAL A 1 125 ? 7.237 4.851 -12.925 1.00 90.50 125 VAL A O 1
ATOM 995 N N . VAL A 1 126 ? 5.790 6.450 -12.332 1.00 88.44 126 VAL A N 1
ATOM 996 C CA . VAL A 1 126 ? 6.274 7.528 -13.210 1.00 88.44 126 VAL A CA 1
ATOM 997 C C . VAL A 1 126 ? 7.267 8.480 -12.537 1.00 88.44 126 VAL A C 1
ATOM 999 O O . VAL A 1 126 ? 7.777 9.388 -13.180 1.00 88.44 126 VAL A O 1
ATOM 1002 N N . GLY A 1 127 ? 7.505 8.331 -11.232 1.00 85.75 127 GLY A N 1
ATOM 1003 C CA . GLY A 1 127 ? 8.369 9.239 -10.478 1.00 85.75 127 GLY A CA 1
ATOM 1004 C C . GLY A 1 127 ? 9.831 8.797 -10.417 1.00 85.75 127 GLY A C 1
ATOM 1005 O O . GLY A 1 127 ? 10.302 7.952 -11.170 1.00 85.75 127 GLY A O 1
ATOM 1006 N N . LYS A 1 128 ? 10.566 9.375 -9.462 1.00 82.75 128 LYS A N 1
ATOM 1007 C CA . LYS A 1 128 ? 12.023 9.187 -9.333 1.00 82.75 128 LYS A CA 1
ATOM 1008 C C . LYS A 1 128 ? 12.442 7.765 -8.932 1.00 82.75 128 LYS A C 1
ATOM 1010 O O . LYS A 1 128 ? 13.568 7.360 -9.209 1.00 82.75 128 LYS A O 1
ATOM 1015 N N . LEU A 1 129 ? 11.599 7.061 -8.178 1.00 84.25 129 LEU A N 1
ATOM 1016 C CA . LEU A 1 129 ? 11.933 5.768 -7.578 1.00 84.25 129 LEU A CA 1
ATOM 1017 C C . LEU A 1 129 ? 11.390 4.617 -8.427 1.00 84.25 129 LEU A C 1
ATOM 1019 O O . LEU A 1 129 ? 10.317 4.726 -9.009 1.00 84.25 129 LEU A O 1
ATOM 1023 N N . GLU A 1 130 ? 12.134 3.513 -8.445 1.00 83.88 130 GLU A N 1
ATOM 1024 C CA . GLU A 1 130 ? 11.809 2.300 -9.198 1.00 83.88 130 GLU A CA 1
ATOM 1025 C C . GLU A 1 130 ? 10.421 1.742 -8.829 1.00 83.88 130 GLU A C 1
ATOM 1027 O O . GLU A 1 130 ? 10.061 1.654 -7.651 1.00 83.88 130 GLU A O 1
ATOM 1032 N N . GLY A 1 131 ? 9.650 1.351 -9.845 1.00 84.44 131 GLY A N 1
ATOM 1033 C CA . GLY A 1 131 ? 8.344 0.718 -9.685 1.00 84.44 131 GLY A CA 1
ATOM 1034 C C . GLY A 1 131 ? 7.749 0.321 -11.032 1.00 84.44 131 GLY A C 1
ATOM 1035 O O . GLY A 1 131 ? 7.385 1.177 -11.830 1.00 84.44 131 GLY A O 1
ATOM 1036 N N . GLU A 1 132 ? 7.643 -0.980 -11.288 1.00 90.44 132 GLU A N 1
ATOM 1037 C CA . GLU A 1 132 ? 6.970 -1.501 -12.480 1.00 90.44 132 GLU A CA 1
ATOM 1038 C C . GLU A 1 132 ? 5.449 -1.353 -12.335 1.00 90.44 132 GLU A C 1
ATOM 1040 O O . GLU A 1 132 ? 4.900 -1.647 -11.269 1.00 90.44 132 GLU A O 1
ATOM 1045 N N . ARG A 1 133 ? 4.762 -0.909 -13.397 1.00 91.38 133 ARG A N 1
ATOM 1046 C CA . ARG A 1 133 ? 3.325 -0.595 -13.367 1.00 91.38 133 ARG A CA 1
ATOM 1047 C C . ARG A 1 133 ? 2.473 -1.781 -12.914 1.00 91.38 133 ARG A C 1
ATOM 1049 O O . ARG A 1 133 ? 1.754 -1.651 -11.929 1.00 91.38 133 ARG A O 1
ATOM 1056 N N . ASP A 1 134 ? 2.585 -2.928 -13.577 1.00 93.00 134 ASP A N 1
ATOM 1057 C CA . ASP A 1 134 ? 1.687 -4.067 -13.335 1.00 93.00 134 ASP A CA 1
ATOM 1058 C C . ASP A 1 134 ? 1.912 -4.700 -11.959 1.00 93.00 134 ASP A C 1
ATOM 1060 O O . ASP A 1 134 ? 0.963 -5.017 -11.242 1.00 93.00 134 ASP A O 1
ATOM 1064 N N . ILE A 1 135 ? 3.173 -4.787 -11.533 1.00 93.00 135 ILE A N 1
ATOM 1065 C CA . ILE A 1 135 ? 3.527 -5.227 -10.181 1.00 93.00 135 ILE A CA 1
ATOM 1066 C C . ILE A 1 135 ? 3.001 -4.249 -9.124 1.00 93.00 135 ILE A C 1
ATOM 1068 O O . ILE A 1 135 ? 2.535 -4.688 -8.070 1.00 93.00 135 ILE A O 1
ATOM 1072 N N . THR A 1 136 ? 3.066 -2.941 -9.401 1.00 93.44 136 THR A N 1
ATOM 1073 C CA . THR A 1 136 ? 2.555 -1.898 -8.501 1.00 93.44 136 THR A CA 1
ATOM 1074 C C . THR A 1 136 ? 1.051 -1.989 -8.339 1.00 93.44 136 THR A C 1
ATOM 1076 O O . THR A 1 136 ? 0.570 -1.988 -7.209 1.00 93.44 136 THR A O 1
ATOM 1079 N N . LEU A 1 137 ? 0.321 -2.147 -9.443 1.00 93.25 137 LEU A N 1
ATOM 1080 C CA . LEU A 1 137 ? -1.123 -2.362 -9.415 1.00 93.25 137 LEU A CA 1
ATOM 1081 C C . LEU A 1 137 ? -1.475 -3.619 -8.615 1.00 93.25 137 LEU A C 1
ATOM 1083 O O . LEU A 1 137 ? -2.301 -3.545 -7.715 1.00 93.25 137 LEU A O 1
ATOM 1087 N N . GLY A 1 138 ? -0.751 -4.725 -8.813 1.00 94.31 138 GLY A N 1
ATOM 1088 C CA . GLY A 1 138 ? -0.989 -5.954 -8.054 1.00 94.31 138 GLY A CA 1
ATOM 1089 C C . GLY A 1 138 ? -0.928 -5.765 -6.535 1.00 94.31 138 GLY A C 1
ATOM 1090 O O . GLY A 1 138 ? -1.818 -6.216 -5.815 1.00 94.31 138 GLY A O 1
ATOM 1091 N N . PHE A 1 139 ? 0.102 -5.095 -6.001 1.00 93.81 139 PHE A N 1
ATOM 1092 C CA . PHE A 1 139 ? 0.151 -4.861 -4.552 1.00 93.81 139 PHE A CA 1
ATOM 1093 C C . PHE A 1 139 ? -0.717 -3.689 -4.071 1.00 93.81 139 PHE A C 1
ATOM 1095 O O . PHE A 1 139 ? -0.976 -3.614 -2.872 1.00 93.81 139 PHE A O 1
ATOM 1102 N N . VAL A 1 140 ? -1.177 -2.800 -4.957 1.00 94.12 140 VAL A N 1
ATOM 1103 C CA . VAL A 1 140 ? -2.222 -1.807 -4.653 1.00 94.12 140 VAL A CA 1
ATOM 1104 C C . VAL A 1 140 ? -3.566 -2.502 -4.439 1.00 94.12 140 VAL A C 1
ATOM 1106 O O . VAL A 1 140 ? -4.212 -2.229 -3.428 1.00 94.12 140 VAL A O 1
ATOM 1109 N N . ASP A 1 141 ? -3.923 -3.455 -5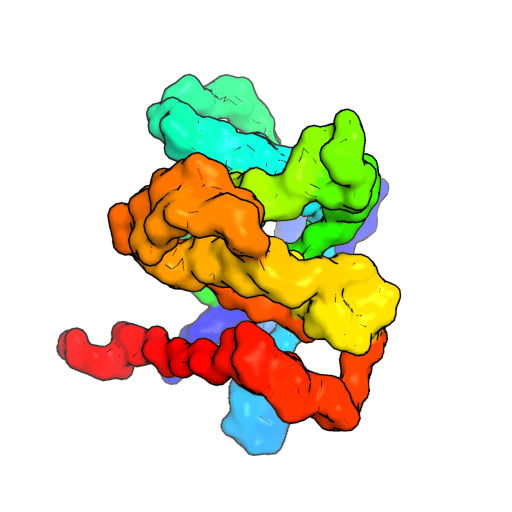.300 1.00 94.62 141 ASP A N 1
ATOM 1110 C CA . ASP A 1 141 ? -5.130 -4.280 -5.157 1.00 94.62 141 ASP A CA 1
ATOM 1111 C C . ASP A 1 141 ? -5.080 -5.042 -3.817 1.00 94.62 141 ASP A C 1
ATOM 1113 O O . ASP A 1 141 ? -6.010 -4.994 -3.015 1.00 94.62 141 ASP A O 1
ATOM 1117 N N . LEU A 1 142 ? -3.920 -5.627 -3.472 1.00 95.56 142 LEU A N 1
ATOM 1118 C CA . LEU A 1 142 ? -3.707 -6.284 -2.170 1.00 95.56 142 LEU A CA 1
ATOM 1119 C C . LEU A 1 142 ? -3.880 -5.361 -0.954 1.00 95.56 142 LEU A C 1
ATOM 1121 O O . LEU A 1 142 ? -4.150 -5.855 0.144 1.00 95.56 142 LEU A O 1
ATOM 1125 N N . LEU A 1 143 ? -3.667 -4.055 -1.105 1.00 94.50 143 LEU A N 1
ATOM 1126 C CA . LEU A 1 143 ? -3.836 -3.088 -0.023 1.00 94.50 143 LEU A CA 1
ATOM 1127 C C . LEU A 1 143 ? -5.292 -2.639 0.112 1.00 94.50 143 LEU A C 1
ATOM 1129 O O . LEU A 1 143 ? -5.712 -2.385 1.235 1.00 94.50 143 LEU A O 1
ATOM 1133 N N . ARG A 1 144 ? -6.050 -2.561 -0.985 1.00 92.25 144 ARG A N 1
ATOM 1134 C CA . ARG A 1 144 ? -7.388 -1.955 -1.009 1.00 92.25 144 ARG A CA 1
ATOM 1135 C C . ARG A 1 144 ? -8.522 -2.969 -0.969 1.00 92.25 144 ARG A C 1
ATOM 1137 O O . ARG A 1 144 ? -9.434 -2.813 -0.162 1.00 92.25 144 ARG A O 1
ATOM 1144 N N . ASP A 1 145 ? -8.453 -3.989 -1.812 1.00 94.69 145 ASP A N 1
ATOM 1145 C CA . ASP A 1 145 ? -9.607 -4.828 -2.120 1.00 94.69 145 ASP A CA 1
ATOM 1146 C C . ASP A 1 145 ? -9.794 -5.915 -1.064 1.00 94.69 145 ASP A C 1
ATOM 1148 O O . ASP A 1 145 ? -8.849 -6.277 -0.358 1.00 94.69 145 ASP A O 1
ATOM 1152 N N . ASP A 1 146 ? -11.014 -6.430 -0.925 1.00 95.19 146 ASP A N 1
ATOM 1153 C CA . ASP A 1 146 ? -11.307 -7.510 0.025 1.00 95.19 146 ASP A CA 1
ATOM 1154 C C . ASP A 1 146 ? -10.903 -8.885 -0.526 1.00 95.19 146 ASP A C 1
ATOM 1156 O O . ASP A 1 146 ? -10.414 -9.742 0.202 1.00 95.19 146 ASP A O 1
ATOM 1160 N N . PHE A 1 147 ? -11.014 -9.070 -1.842 1.00 96.31 147 PHE A N 1
ATOM 1161 C CA . PHE A 1 147 ? -10.691 -10.323 -2.510 1.00 96.31 147 PHE A CA 1
ATOM 1162 C C . PHE A 1 147 ? -9.875 -10.065 -3.775 1.00 96.31 147 PHE A C 1
ATOM 1164 O O . PHE A 1 147 ? -10.293 -9.314 -4.652 1.00 96.31 147 PHE A O 1
ATOM 1171 N N . ILE A 1 148 ? -8.705 -10.696 -3.870 1.00 97.25 148 ILE A N 1
ATOM 1172 C CA . ILE A 1 148 ? -7.773 -10.541 -4.987 1.00 97.25 148 ILE A CA 1
ATOM 1173 C C . ILE A 1 148 ? -7.468 -11.919 -5.561 1.00 97.25 148 ILE A C 1
ATOM 1175 O O . ILE A 1 148 ? -6.882 -12.768 -4.883 1.00 97.25 148 ILE A O 1
ATOM 1179 N N . GLU A 1 149 ? -7.826 -12.137 -6.823 1.00 97.19 149 GLU A N 1
ATOM 1180 C CA . GLU A 1 149 ? -7.535 -13.384 -7.525 1.00 97.19 149 GLU A CA 1
ATOM 1181 C C . GLU A 1 149 ? -6.051 -13.538 -7.875 1.00 97.19 149 GLU A C 1
ATOM 1183 O O . GLU A 1 149 ? -5.276 -12.585 -7.976 1.00 97.19 149 GLU A O 1
ATOM 1188 N N . LYS A 1 150 ? -5.636 -14.790 -8.071 1.00 97.31 150 LYS A N 1
ATOM 1189 C CA . LYS A 1 150 ? -4.292 -15.114 -8.542 1.00 97.31 150 LYS A CA 1
ATOM 1190 C C . LYS A 1 150 ? -4.073 -14.581 -9.962 1.00 97.31 150 LYS A C 1
ATOM 1192 O O . LYS A 1 150 ? -4.588 -15.144 -10.921 1.00 97.31 150 LYS A O 1
ATOM 1197 N N . ASP A 1 151 ? -3.170 -13.617 -10.094 1.00 96.88 151 ASP A N 1
ATOM 1198 C CA . ASP A 1 151 ? -2.704 -13.085 -11.373 1.00 96.88 151 ASP A CA 1
ATOM 1199 C C . ASP A 1 151 ? -1.172 -12.974 -11.408 1.00 96.88 151 ASP A C 1
ATOM 1201 O O . ASP A 1 151 ? -0.559 -12.093 -10.799 1.00 96.88 151 ASP A O 1
ATOM 1205 N N . ARG A 1 152 ? -0.523 -13.862 -12.171 1.00 95.00 152 ARG A N 1
ATOM 1206 C CA . ARG A 1 152 ? 0.942 -13.865 -12.288 1.00 95.00 152 ARG A CA 1
ATOM 1207 C C . ARG A 1 152 ? 1.493 -12.687 -13.085 1.00 95.00 152 ARG A C 1
ATOM 1209 O O . ARG A 1 152 ? 2.646 -12.338 -12.845 1.00 95.00 152 ARG A O 1
ATOM 1216 N N . SER A 1 153 ? 0.706 -12.067 -13.966 1.00 94.50 153 SER A N 1
ATOM 1217 C CA . SER A 1 153 ? 1.145 -10.893 -14.730 1.00 94.50 153 SER A CA 1
ATOM 1218 C C . SER A 1 153 ? 1.370 -9.682 -13.817 1.00 94.50 153 SER A C 1
ATOM 1220 O O . SER A 1 153 ? 2.347 -8.959 -13.975 1.00 94.50 153 SER A O 1
ATOM 1222 N N . ARG A 1 154 ? 0.564 -9.559 -12.756 1.00 94.50 154 ARG A N 1
ATOM 1223 C CA . ARG A 1 154 ? 0.710 -8.558 -11.686 1.00 94.50 154 ARG A CA 1
ATOM 1224 C C . ARG A 1 154 ? 1.555 -9.034 -10.498 1.00 94.50 154 ARG A C 1
ATOM 1226 O O . ARG A 1 154 ? 1.638 -8.383 -9.455 1.00 94.50 154 ARG A O 1
ATOM 1233 N N . GLY A 1 155 ? 2.193 -10.199 -10.615 1.00 94.06 155 GLY A N 1
ATOM 1234 C CA . GLY A 1 155 ? 3.003 -10.787 -9.547 1.00 94.06 155 GLY A CA 1
ATOM 1235 C C . GLY A 1 155 ? 2.198 -11.280 -8.336 1.00 94.06 155 GLY A C 1
ATOM 1236 O O . GLY A 1 155 ? 2.754 -11.387 -7.241 1.00 94.06 155 GLY A O 1
ATOM 1237 N N . ILE A 1 156 ? 0.913 -11.592 -8.504 1.00 96.81 156 ILE A N 1
ATOM 1238 C CA . ILE A 1 156 ? 0.050 -12.214 -7.497 1.00 96.81 156 ILE A CA 1
ATOM 1239 C C . ILE A 1 156 ? 0.081 -13.733 -7.678 1.00 96.81 156 ILE A C 1
ATOM 1241 O O . ILE A 1 156 ? -0.517 -14.315 -8.578 1.00 96.81 156 ILE A O 1
ATOM 1245 N N . TYR A 1 157 ? 0.826 -14.402 -6.801 1.00 96.12 157 TYR A N 1
ATOM 1246 C CA . TYR A 1 157 ? 1.052 -15.849 -6.894 1.00 96.12 157 TYR A CA 1
ATOM 1247 C C . TYR A 1 157 ? -0.080 -16.686 -6.291 1.00 96.12 157 TYR A C 1
ATOM 1249 O O . TYR A 1 157 ? -0.255 -17.843 -6.681 1.00 96.12 157 TYR A O 1
ATOM 1257 N N . PHE A 1 158 ? -0.843 -16.097 -5.370 1.00 97.12 158 PHE A N 1
ATOM 1258 C CA . PHE A 1 158 ? -1.901 -16.751 -4.609 1.00 97.12 158 PHE A CA 1
ATOM 1259 C C . PHE A 1 158 ? -3.095 -15.813 -4.487 1.00 97.12 158 PHE A C 1
ATOM 1261 O O . PHE A 1 158 ? -2.896 -14.625 -4.215 1.00 97.12 158 PHE A O 1
ATOM 1268 N N . THR A 1 159 ? -4.297 -16.370 -4.633 1.00 97.31 159 THR A N 1
ATOM 1269 C CA . THR A 1 159 ? -5.545 -15.688 -4.287 1.00 97.31 159 THR A CA 1
ATOM 1270 C C . THR A 1 159 ? -5.495 -15.267 -2.820 1.00 97.31 159 THR A C 1
ATOM 1272 O O . THR A 1 159 ? -5.032 -16.032 -1.969 1.00 97.31 159 THR A O 1
ATOM 1275 N N . GLN A 1 160 ? -5.920 -14.042 -2.533 1.00 97.31 160 GLN A N 1
ATOM 1276 C CA . GLN A 1 160 ? -5.934 -13.470 -1.196 1.00 97.31 160 GLN A CA 1
ATOM 1277 C C . GLN A 1 160 ? -7.341 -12.989 -0.866 1.00 97.31 160 GLN A C 1
ATOM 1279 O O . GLN A 1 160 ? -7.843 -12.081 -1.518 1.00 97.31 160 GLN A O 1
ATOM 1284 N N . ASP A 1 161 ? -7.914 -13.566 0.182 1.00 96.94 161 ASP A N 1
ATOM 1285 C CA . ASP A 1 161 ? -9.143 -13.102 0.818 1.00 96.94 161 ASP A CA 1
ATOM 1286 C C . ASP A 1 161 ? -8.779 -12.379 2.124 1.00 96.94 161 ASP A C 1
ATOM 1288 O O . ASP A 1 161 ? -7.910 -12.846 2.875 1.00 96.94 161 ASP A O 1
ATOM 1292 N N . TRP A 1 162 ? -9.370 -11.212 2.351 1.00 94.69 162 TRP A N 1
ATOM 1293 C CA . TRP A 1 162 ? -9.163 -10.368 3.522 1.00 94.69 162 TRP A CA 1
ATOM 1294 C C . TRP A 1 162 ? -10.315 -10.423 4.520 1.00 94.69 162 TRP A C 1
ATOM 1296 O O . TRP A 1 162 ? -10.135 -9.935 5.636 1.00 94.69 162 TRP A O 1
ATOM 1306 N N . VAL A 1 163 ? -11.433 -11.069 4.177 1.00 94.75 163 VAL A N 1
ATOM 1307 C CA . VAL A 1 163 ? -12.561 -11.338 5.078 1.00 94.75 163 VAL A CA 1
ATOM 1308 C C . VAL A 1 163 ? -13.008 -10.068 5.816 1.00 94.75 163 VAL A C 1
ATOM 1310 O O . VAL A 1 163 ? -13.058 -10.012 7.047 1.00 94.75 163 VAL A O 1
ATOM 1313 N N . SER A 1 164 ? -13.281 -9.013 5.045 1.00 92.12 164 SER A N 1
ATOM 1314 C CA . SER A 1 164 ? -13.697 -7.686 5.514 1.00 92.12 164 SER A CA 1
ATOM 1315 C C . SER A 1 164 ? -12.655 -6.924 6.345 1.00 92.12 164 SER A C 1
ATOM 1317 O O . SER A 1 164 ? -12.992 -5.962 7.041 1.00 92.12 164 SER A O 1
ATOM 1319 N N . LEU A 1 165 ? -11.373 -7.306 6.287 1.00 90.56 165 LEU A N 1
ATOM 1320 C CA . LEU A 1 165 ? -10.306 -6.507 6.888 1.00 90.56 165 LEU A CA 1
ATOM 1321 C C . LEU A 1 165 ? -10.203 -5.157 6.153 1.00 90.56 165 LEU A C 1
ATOM 1323 O O . LEU A 1 165 ? -10.026 -5.153 4.929 1.00 90.56 165 LEU A O 1
ATOM 1327 N N . PRO A 1 166 ? -10.220 -4.015 6.872 1.00 91.12 166 PRO A N 1
ATOM 1328 C CA . PRO A 1 166 ? -10.148 -2.701 6.248 1.00 91.12 166 PRO A CA 1
ATOM 1329 C C . PRO A 1 166 ? -8.978 -2.560 5.268 1.00 91.12 166 PRO A C 1
ATOM 1331 O O . PRO A 1 166 ? -7.884 -3.104 5.478 1.00 91.12 166 PRO A O 1
ATOM 1334 N N . GLY A 1 167 ? -9.234 -1.833 4.182 1.00 92.19 167 GLY A N 1
ATOM 1335 C CA . GLY A 1 167 ? -8.219 -1.469 3.204 1.00 92.19 167 GLY A CA 1
ATOM 1336 C C . GLY A 1 167 ? -7.211 -0.462 3.761 1.00 92.19 167 GLY A C 1
ATOM 1337 O O . GLY A 1 167 ? -7.460 0.236 4.742 1.00 92.19 167 GLY A O 1
ATOM 1338 N N . VAL A 1 168 ? -6.064 -0.380 3.099 1.00 91.75 168 VAL A N 1
ATOM 1339 C CA . VAL A 1 168 ? -4.989 0.583 3.343 1.00 91.75 168 VAL A CA 1
ATOM 1340 C C . VAL A 1 168 ? -4.902 1.493 2.125 1.00 91.75 168 VAL A C 1
ATOM 1342 O O . VAL A 1 168 ? -4.845 1.014 0.991 1.00 91.75 168 VAL A O 1
ATOM 1345 N N . ILE A 1 169 ? -4.846 2.804 2.335 1.00 92.12 169 ILE A N 1
ATOM 1346 C CA . ILE A 1 169 ? -4.687 3.783 1.261 1.00 92.12 169 ILE A CA 1
ATOM 1347 C C . ILE A 1 169 ? -3.227 3.756 0.775 1.00 92.12 169 ILE A C 1
ATOM 1349 O O . ILE A 1 169 ? -2.303 4.087 1.529 1.00 92.12 169 ILE A O 1
ATOM 1353 N N . PRO A 1 170 ? -2.976 3.377 -0.490 1.00 91.88 170 PRO A N 1
ATOM 1354 C CA . PRO A 1 170 ? -1.651 3.461 -1.079 1.00 91.88 170 PRO A CA 1
ATOM 1355 C C . PRO A 1 170 ? -1.310 4.920 -1.394 1.00 91.88 170 PRO A C 1
ATOM 1357 O O . PRO A 1 170 ? -2.105 5.659 -1.975 1.00 91.88 170 PRO A O 1
ATOM 1360 N N . VAL A 1 171 ? -0.100 5.327 -1.025 1.00 91.31 171 VAL A N 1
ATOM 1361 C CA . VAL A 1 171 ? 0.400 6.692 -1.186 1.00 91.31 171 VAL A CA 1
ATOM 1362 C C . VAL A 1 171 ? 1.446 6.730 -2.294 1.00 91.31 171 VAL A C 1
ATOM 1364 O O . VAL A 1 171 ? 2.554 6.194 -2.158 1.00 91.31 171 VAL A O 1
ATOM 1367 N N . ALA A 1 172 ? 1.111 7.417 -3.385 1.00 90.81 172 ALA A N 1
ATOM 1368 C CA . ALA A 1 172 ? 2.044 7.733 -4.456 1.00 90.81 172 ALA A CA 1
ATOM 1369 C C . ALA A 1 172 ? 2.893 8.953 -4.062 1.00 90.81 172 ALA A C 1
ATOM 1371 O O . ALA A 1 172 ? 2.399 10.072 -3.963 1.00 90.81 172 ALA A O 1
ATOM 1372 N N . SER A 1 173 ? 4.187 8.741 -3.812 1.00 87.56 173 SER A N 1
ATOM 1373 C CA . SER A 1 173 ? 5.127 9.809 -3.454 1.00 87.56 173 SER A CA 1
ATOM 1374 C C . SER A 1 173 ? 6.542 9.511 -3.957 1.00 87.56 173 SER A C 1
ATOM 1376 O O . SER A 1 173 ? 6.970 8.355 -3.973 1.00 87.56 173 SER A O 1
ATOM 1378 N N . GLY A 1 174 ? 7.259 10.563 -4.368 1.00 85.06 174 GLY A N 1
ATOM 1379 C CA . GLY A 1 174 ? 8.650 10.507 -4.826 1.00 85.06 174 GLY A CA 1
ATOM 1380 C C . GLY A 1 174 ? 8.861 11.111 -6.217 1.00 85.06 174 GLY A C 1
ATOM 1381 O O . GLY A 1 174 ? 8.638 10.446 -7.227 1.00 85.06 174 GLY A O 1
ATOM 1382 N N . GLY A 1 175 ? 9.347 12.357 -6.269 1.00 87.25 175 GLY A N 1
ATOM 1383 C CA . GLY A 1 175 ? 9.726 13.034 -7.519 1.00 87.25 175 GLY A CA 1
ATOM 1384 C C . GLY A 1 175 ? 8.566 13.315 -8.481 1.00 87.25 175 GLY A C 1
ATOM 1385 O O . GLY A 1 175 ? 8.772 13.291 -9.688 1.00 87.25 175 GLY A O 1
ATOM 1386 N N . ILE A 1 176 ? 7.357 13.532 -7.959 1.00 89.94 176 ILE A N 1
ATOM 1387 C CA . ILE A 1 176 ? 6.156 13.835 -8.752 1.00 89.94 176 ILE A CA 1
ATOM 1388 C C . ILE A 1 176 ? 5.940 15.348 -8.870 1.00 89.94 176 ILE A C 1
ATOM 1390 O O . ILE A 1 176 ? 6.360 16.116 -8.009 1.00 89.94 176 ILE A O 1
ATOM 1394 N N . HIS A 1 177 ? 5.272 15.769 -9.941 1.00 91.25 177 HIS A N 1
ATOM 1395 C CA . HIS A 1 177 ? 4.908 17.161 -10.225 1.00 91.25 177 HIS A CA 1
ATOM 1396 C C . HIS A 1 177 ? 3.645 17.189 -11.091 1.00 91.25 177 HIS A C 1
ATOM 1398 O O . HIS A 1 177 ? 3.178 16.136 -11.519 1.00 91.25 177 HIS A O 1
ATOM 1404 N N . VAL A 1 178 ? 3.114 18.377 -11.393 1.00 91.94 178 VAL A N 1
ATOM 1405 C CA . VAL A 1 178 ? 1.798 18.562 -12.037 1.00 91.94 178 VAL A CA 1
ATOM 1406 C C . VAL A 1 178 ? 1.593 17.743 -13.318 1.00 91.94 178 VAL A C 1
ATOM 1408 O O . VAL A 1 178 ? 0.537 17.147 -13.492 1.00 91.94 178 VAL A O 1
ATOM 1411 N N . TRP A 1 179 ? 2.615 17.605 -14.166 1.00 92.31 179 TRP A N 1
ATOM 1412 C CA . TRP A 1 179 ? 2.521 16.802 -15.396 1.00 92.31 179 TRP A CA 1
ATOM 1413 C C . TRP A 1 179 ? 2.337 15.296 -15.178 1.00 92.31 179 TRP A C 1
ATOM 1415 O O . TRP A 1 179 ? 1.903 14.599 -16.086 1.00 92.31 179 TRP A O 1
ATOM 1425 N N . HIS A 1 180 ? 2.636 14.790 -13.983 1.00 90.06 180 HIS A N 1
ATOM 1426 C CA . HIS A 1 180 ? 2.399 13.393 -13.631 1.00 90.06 180 HIS A CA 1
ATOM 1427 C C . HIS A 1 180 ? 0.952 13.141 -13.181 1.00 90.06 180 HIS A C 1
ATOM 1429 O O . HIS A 1 180 ? 0.552 11.986 -13.087 1.00 90.06 180 HIS A O 1
ATOM 1435 N N . MET A 1 181 ? 0.153 14.184 -12.912 1.00 91.00 181 MET A N 1
ATOM 1436 C CA . MET A 1 181 ? -1.199 14.033 -12.356 1.00 91.00 181 MET A CA 1
ATOM 1437 C C . MET A 1 181 ? -2.146 13.187 -13.218 1.00 91.00 181 MET A C 1
ATOM 1439 O O . MET A 1 181 ? -2.824 12.338 -12.635 1.00 91.00 181 MET A O 1
ATOM 1443 N N . PRO A 1 182 ? -2.187 13.327 -14.562 1.00 92.19 182 PRO A N 1
ATOM 1444 C CA . PRO A 1 182 ? -3.038 12.472 -15.389 1.00 92.19 182 PRO A CA 1
ATOM 1445 C C . PRO A 1 182 ? -2.673 10.991 -15.243 1.00 92.19 182 PRO A C 1
ATOM 1447 O O . PRO A 1 182 ? -3.536 10.173 -14.942 1.00 92.19 182 PRO A O 1
ATOM 1450 N N . ALA A 1 183 ? -1.378 10.666 -15.335 1.00 88.81 183 ALA A N 1
ATOM 1451 C CA . ALA A 1 183 ? -0.890 9.296 -15.199 1.00 88.81 183 ALA A CA 1
ATOM 1452 C C . ALA A 1 183 ? -1.126 8.729 -13.790 1.00 88.81 183 ALA A C 1
ATOM 1454 O O . ALA A 1 183 ? -1.539 7.586 -13.643 1.00 88.81 183 ALA A O 1
ATOM 1455 N N . LEU A 1 184 ? -0.901 9.519 -12.735 1.00 89.38 184 LEU A N 1
ATOM 1456 C CA . LEU A 1 184 ? -1.144 9.081 -11.357 1.00 89.38 184 LEU A CA 1
ATOM 1457 C C . LEU A 1 184 ? -2.629 8.807 -11.100 1.00 89.38 184 LEU A C 1
ATOM 1459 O O . LEU A 1 184 ? -2.956 7.815 -10.453 1.00 89.38 184 LEU A O 1
ATOM 1463 N N . THR A 1 185 ? -3.514 9.655 -11.627 1.00 89.50 185 THR A N 1
ATOM 1464 C CA . THR A 1 185 ? -4.967 9.481 -11.492 1.00 89.50 185 THR A CA 1
ATOM 1465 C C . THR A 1 185 ? -5.446 8.256 -12.267 1.00 89.50 185 THR A C 1
ATOM 1467 O O . THR A 1 185 ? -6.285 7.514 -11.768 1.00 89.50 185 THR A O 1
ATOM 1470 N N . GLU A 1 186 ? -4.879 7.992 -13.445 1.00 88.50 186 GLU A N 1
ATOM 1471 C CA . GLU A 1 186 ? -5.169 6.785 -14.225 1.00 88.50 186 GLU A CA 1
ATOM 1472 C C . GLU A 1 186 ? -4.676 5.508 -13.523 1.00 88.50 18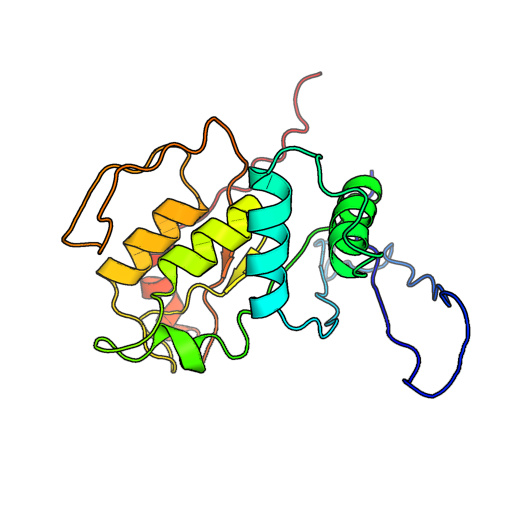6 GLU A C 1
ATOM 1474 O O . GLU A 1 186 ? -5.390 4.511 -13.471 1.00 88.50 186 GLU A O 1
ATOM 1479 N N . ILE A 1 187 ? -3.463 5.530 -12.961 1.00 87.12 187 ILE A N 1
ATOM 1480 C CA . ILE A 1 187 ? -2.843 4.358 -12.327 1.00 87.12 187 ILE A CA 1
ATOM 1481 C C . ILE A 1 187 ? -3.512 4.030 -10.990 1.00 87.12 187 ILE A C 1
ATOM 1483 O O . ILE A 1 187 ? -3.838 2.877 -10.731 1.00 87.12 187 ILE A O 1
ATOM 1487 N N . PHE A 1 188 ? -3.674 5.021 -10.112 1.00 87.06 188 PHE A N 1
ATOM 1488 C CA . PHE A 1 188 ? -4.134 4.785 -8.743 1.00 87.06 188 PHE A CA 1
ATOM 1489 C C . PHE A 1 188 ? -5.635 5.005 -8.559 1.00 87.06 188 PHE A C 1
ATOM 1491 O O . PHE A 1 188 ? -6.154 4.621 -7.508 1.00 87.06 188 PHE A O 1
ATOM 1498 N N . GLY A 1 189 ? -6.327 5.597 -9.533 1.00 86.56 189 GLY A N 1
ATOM 1499 C CA . GLY A 1 189 ? -7.732 5.971 -9.412 1.00 86.56 189 GLY A CA 1
ATOM 1500 C C . GLY A 1 189 ? -7.988 7.029 -8.334 1.00 86.56 189 GLY A C 1
ATOM 1501 O O . GLY A 1 189 ? -7.087 7.492 -7.631 1.00 86.56 189 GLY A O 1
ATOM 1502 N N . MET A 1 190 ? -9.259 7.393 -8.183 1.00 76.56 190 MET A N 1
ATOM 1503 C CA . MET A 1 190 ? -9.756 8.166 -7.045 1.00 76.56 190 MET A CA 1
ATOM 1504 C C . MET A 1 190 ? -10.315 7.181 -6.020 1.00 76.56 190 MET A C 1
ATOM 1506 O O . MET A 1 190 ? -11.183 6.381 -6.358 1.00 76.56 190 MET A O 1
ATOM 1510 N N . ILE A 1 191 ? -9.824 7.220 -4.780 1.00 61.00 191 ILE A N 1
ATOM 1511 C CA . ILE A 1 191 ? -10.453 6.468 -3.687 1.00 61.00 191 ILE A CA 1
ATOM 1512 C C . ILE A 1 191 ? -11.560 7.357 -3.109 1.00 61.00 191 ILE A C 1
ATOM 1514 O O . ILE A 1 191 ? -11.236 8.432 -2.595 1.00 61.00 191 ILE A O 1
ATOM 1518 N N . PRO A 1 192 ? -12.843 6.963 -3.174 1.00 47.88 192 PRO A N 1
ATOM 1519 C CA . PRO A 1 192 ? -13.891 7.681 -2.465 1.00 47.88 192 PRO A CA 1
ATOM 1520 C C . PRO A 1 192 ? -13.679 7.528 -0.953 1.00 47.88 192 PRO A C 1
ATOM 1522 O O . PRO A 1 192 ? -13.564 6.415 -0.439 1.00 47.88 192 PRO A O 1
ATOM 1525 N N . TYR A 1 193 ? -13.632 8.646 -0.228 1.00 41.44 193 TYR A N 1
ATOM 1526 C CA . TYR A 1 193 ? -13.794 8.636 1.224 1.00 41.44 193 TYR A CA 1
ATOM 1527 C C . TYR A 1 193 ? -15.260 8.297 1.513 1.00 41.44 193 TYR A C 1
ATOM 1529 O O . TYR A 1 193 ? -16.123 9.167 1.438 1.00 41.44 193 TYR A O 1
ATOM 1537 N N . TYR A 1 194 ? -15.560 7.038 1.821 1.00 32.41 194 TYR A N 1
ATOM 1538 C CA . TYR A 1 194 ? -16.829 6.707 2.461 1.00 32.41 194 TYR A CA 1
ATOM 1539 C C . TYR A 1 194 ? -16.687 7.028 3.950 1.00 32.41 194 TYR A C 1
ATOM 1541 O O . TYR A 1 194 ? -16.132 6.243 4.715 1.00 32.41 194 TYR A O 1
ATOM 1549 N N . SER A 1 195 ? -17.141 8.210 4.371 1.00 32.62 195 SER A N 1
ATOM 1550 C CA . SER A 1 195 ? -17.420 8.450 5.785 1.00 32.62 195 SER A CA 1
ATOM 1551 C C . SER A 1 195 ? -18.655 7.631 6.148 1.00 32.62 195 SER A C 1
ATOM 1553 O O . SER A 1 195 ? -19.751 7.952 5.700 1.00 32.62 195 SER A O 1
ATOM 1555 N N . SER A 1 196 ? -18.505 6.575 6.943 1.00 30.70 196 SER A N 1
ATOM 1556 C CA . SER A 1 196 ? -19.620 5.767 7.457 1.00 30.70 196 SER A CA 1
ATOM 1557 C C . SER A 1 196 ? -20.402 6.495 8.565 1.00 30.70 196 SER A C 1
ATOM 1559 O O . SER A 1 196 ? -20.629 5.938 9.634 1.00 30.70 196 SER A O 1
ATOM 1561 N N . VAL A 1 197 ? -20.747 7.766 8.348 1.00 33.34 197 VAL A N 1
ATOM 1562 C CA . VAL A 1 197 ? -21.485 8.608 9.303 1.00 33.34 197 VAL A CA 1
ATOM 1563 C C . VAL A 1 197 ? -22.730 9.201 8.640 1.00 33.34 197 VAL A C 1
ATOM 1565 O O . VAL A 1 197 ? -23.008 10.383 8.772 1.00 33.34 197 VAL A O 1
ATOM 1568 N N . GLU A 1 198 ? -23.475 8.380 7.910 1.00 31.91 198 GLU A N 1
ATOM 1569 C CA . GLU A 1 198 ? -24.904 8.593 7.680 1.00 31.91 198 GLU A CA 1
ATOM 1570 C C . GLU A 1 198 ? -25.589 7.233 7.872 1.00 31.91 198 GLU A C 1
ATOM 1572 O O . GLU A 1 198 ? -25.120 6.235 7.331 1.00 31.91 198 GLU A O 1
ATOM 1577 N N . GLU A 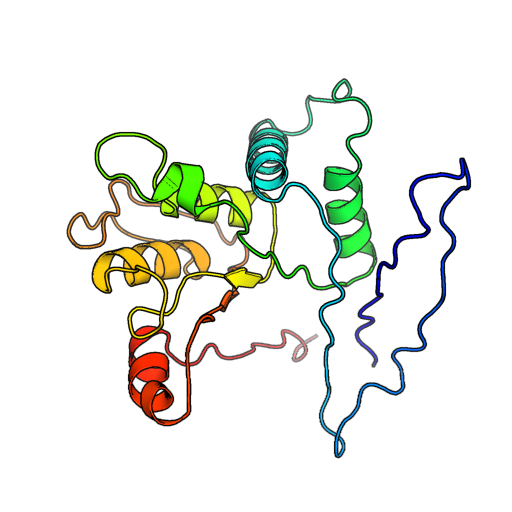1 199 ? -26.657 7.224 8.677 1.00 31.67 199 GLU A N 1
ATOM 1578 C CA . GLU A 1 199 ? -27.515 6.088 9.076 1.00 31.67 199 GLU A CA 1
ATOM 1579 C C . GLU A 1 199 ? -27.121 5.302 10.345 1.00 31.67 199 GLU A C 1
ATOM 1581 O O . GLU A 1 199 ? -26.716 4.143 10.285 1.00 31.67 199 GLU A O 1
ATOM 1586 N N . LEU A 1 200 ? -27.356 5.929 11.509 1.00 31.73 200 LEU A N 1
ATOM 1587 C CA . LEU A 1 200 ? -28.082 5.354 12.660 1.00 31.73 200 LEU A CA 1
ATOM 1588 C C . LEU A 1 200 ? -28.872 6.461 13.376 1.00 31.73 200 LEU A C 1
ATOM 1590 O O . LEU A 1 200 ? -28.285 7.545 13.594 1.00 31.73 200 LEU A O 1
#

Foldseek 3Di:
DDQDADEDDDDDDPDPDPDDDPPDPLPPCDDPNHHHDDDHDDDDVLQVLLQVLLVCLVVPPPPPPPPCDVRLVCLVVCVVSNHAAADEPPPVCVAAVDPVGHDHVLVSLLSNLSSPHAEYALEACPFDDDDPQLLSLQSQCVQQPQWDCQDVSNPRHHTDGNPPRHHHHHDYDHHDDDVSVVVRCVRNNDDDPPPPPDDD

Sequence (200 aa):
MDLPALIVTKGDATTSSPFLEKEINISEMYLDSKPCVLYVWKICESLLLILKLSKARLMGSKLREIKQEDSLQILAWRRDNGLLLHIHRAMHAVIDRQKNHGMHFRVLAKALRLSGGDHIHSGTVVGKLEGERDITLGFVDLLRDDFIEKDRSRGIYFTQDWVSLPGVIPVASGGIHVWHMPALTEIFGMIPYYSSVEEL